Protein AF-A0A958KFV5-F1 (afdb_monomer_lite)

Foldseek 3Di:
DPPVVVVVVVVVVVVVVPPPPPPPPPPPPDPDDDDPPPPPDDDDDPPPVVVVVVVVVVVDCQVVQVPFLLVLLVVVLVVLVVCLVPLCVLLLQLLCLLLVLLVCLLVFFDPPDDPVRNVVLPVLSVLSNCLSVVSNVVSVVVSVVSLSNVLSVVLVVQDDPDPVSVVVSRVSSLVSLVVLLVVQVVVLVVQLVSSLVSLVSNLVGGDPVSVVSSVVSNVSSCSCVVSPGPSNVSNVVSVVSVCVQAPWPFDFDFDQDPVVRDTDTDGDGHHDD

Radius of gyration: 28.85 Å; chains: 1; bounding box: 74×67×75 Å

Secondary structure (DSSP, 8-state):
--HHHHHHHHHHHHHHHS-----------------------------HHHHHHHHHHHT-GGGG-SS-HHHHHHHHHHHHHHHHHHHTHHHHHHHHHHHHHHHHHTTSB-TT--HHHHHHHHHHHHHHHHHHHHHHHHHHHHHHH-HHHHHHHHHHH----SHHHHHHHHHHHHHHHHHHHHHHHHHHHHHHHHHHHHHHHHHTTB-HHHHHHHHHHHHHTTHHHHS--HHHHHHHHHHHHHHHHHS-EEEEEEEEETTTTEEEEEEEEE---

Structure (mmCIF, N/CA/C/O backbone):
data_AF-A0A958KFV5-F1
#
_entry.id   AF-A0A958KFV5-F1
#
loop_
_atom_site.group_PDB
_atom_site.id
_atom_site.type_symbol
_atom_site.label_atom_id
_atom_site.label_alt_id
_atom_site.label_comp_id
_atom_site.label_asym_id
_atom_site.label_entity_id
_atom_site.label_seq_id
_atom_site.pdbx_PDB_ins_code
_atom_site.Cartn_x
_atom_site.Cartn_y
_atom_site.Cartn_z
_atom_site.occupancy
_atom_site.B_iso_or_equiv
_atom_site.auth_seq_id
_atom_site.auth_comp_id
_atom_site.auth_asym_id
_atom_site.auth_atom_id
_atom_site.pdbx_PDB_model_num
ATOM 1 N N . MET A 1 1 ? -5.244 -12.090 36.422 1.00 52.09 1 MET A N 1
ATOM 2 C CA . MET A 1 1 ? -5.119 -11.259 35.199 1.00 52.09 1 MET A CA 1
ATOM 3 C C . MET A 1 1 ? -3.770 -11.397 34.473 1.00 52.09 1 MET A C 1
ATOM 5 O O . MET A 1 1 ? -3.760 -11.316 33.257 1.00 52.09 1 MET A O 1
ATOM 9 N N . PHE A 1 2 ? -2.646 -11.687 35.149 1.00 50.94 2 PHE A N 1
ATOM 10 C CA . PHE A 1 2 ? -1.315 -11.788 34.507 1.00 50.94 2 PHE A CA 1
ATOM 11 C C . PHE A 1 2 ? -0.982 -13.116 33.787 1.00 50.94 2 PHE A C 1
ATOM 13 O O . PHE A 1 2 ? 0.036 -13.192 33.101 1.00 50.94 2 PHE A O 1
ATOM 20 N N . GLN A 1 3 ? -1.804 -14.167 33.902 1.00 52.53 3 GLN A N 1
ATOM 21 C CA . GLN A 1 3 ? -1.501 -15.464 33.271 1.00 52.53 3 GLN A CA 1
ATOM 22 C C . GLN A 1 3 ? -1.801 -15.511 31.763 1.00 52.53 3 GLN A C 1
ATOM 24 O O . GLN A 1 3 ? -1.049 -16.142 31.026 1.00 52.53 3 GLN A O 1
ATOM 29 N N . HIS A 1 4 ? -2.810 -14.785 31.270 1.00 56.41 4 HIS A N 1
ATOM 30 C CA . HIS A 1 4 ? -3.121 -14.776 29.833 1.00 56.41 4 HIS A CA 1
ATOM 31 C C . HIS A 1 4 ? -2.096 -13.988 28.997 1.00 56.41 4 HIS A C 1
ATOM 33 O O . HIS A 1 4 ? -1.839 -14.344 27.850 1.00 56.41 4 HIS A O 1
ATOM 39 N N . LEU A 1 5 ? -1.419 -12.996 29.590 1.00 49.59 5 LEU A N 1
ATOM 40 C CA . LEU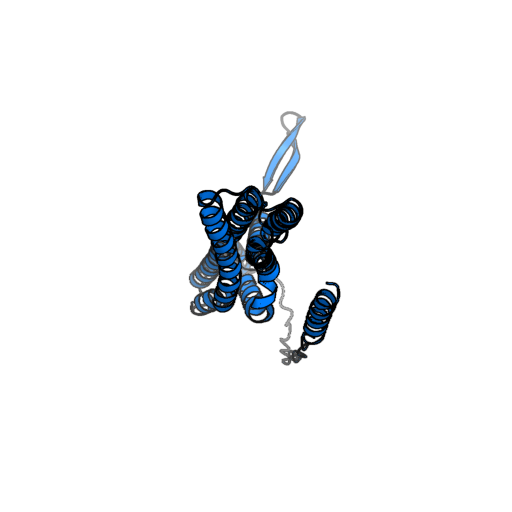 A 1 5 ? -0.400 -12.198 28.898 1.00 49.59 5 LEU A CA 1
ATOM 41 C C . LEU A 1 5 ? 0.895 -12.993 28.617 1.00 49.59 5 LEU A C 1
ATOM 43 O O . LEU A 1 5 ? 1.570 -12.748 27.621 1.00 49.59 5 LEU A O 1
ATOM 47 N N . ARG A 1 6 ? 1.225 -13.993 29.452 1.00 54.31 6 ARG A N 1
ATOM 48 C CA . ARG A 1 6 ? 2.394 -14.874 29.246 1.00 54.31 6 ARG A CA 1
ATOM 49 C C . ARG A 1 6 ? 2.193 -15.893 28.118 1.00 54.31 6 ARG A C 1
ATOM 51 O O . ARG A 1 6 ? 3.164 -16.270 27.463 1.00 54.31 6 ARG A O 1
ATOM 58 N N . ILE A 1 7 ? 0.953 -16.311 27.866 1.00 58.09 7 ILE A N 1
ATOM 59 C CA . ILE A 1 7 ? 0.636 -17.262 26.790 1.00 58.09 7 ILE A CA 1
ATOM 60 C C . ILE A 1 7 ? 0.721 -16.563 25.424 1.00 58.09 7 ILE A C 1
ATOM 62 O O . ILE A 1 7 ? 1.290 -17.109 24.486 1.00 58.09 7 ILE A O 1
ATOM 66 N N . LEU A 1 8 ? 0.276 -15.306 25.326 1.00 50.91 8 LEU A N 1
ATOM 67 C CA . LEU A 1 8 ? 0.404 -14.525 24.090 1.00 50.91 8 LEU A CA 1
ATOM 68 C C . LEU A 1 8 ? 1.869 -14.244 23.712 1.00 50.91 8 LEU A C 1
ATOM 70 O O . LEU A 1 8 ? 2.230 -14.361 22.543 1.00 50.91 8 LEU A O 1
ATOM 74 N N . PHE A 1 9 ? 2.738 -13.960 24.690 1.00 51.56 9 PHE A N 1
ATOM 75 C CA . PHE A 1 9 ? 4.165 -13.725 24.426 1.00 51.56 9 PHE A CA 1
ATOM 76 C C . PHE A 1 9 ? 4.927 -14.989 23.999 1.00 51.56 9 PHE A C 1
ATOM 78 O O . PHE A 1 9 ? 5.838 -14.912 23.177 1.00 51.56 9 PHE A O 1
ATOM 85 N N . THR A 1 10 ? 4.551 -16.160 24.521 1.00 54.62 10 THR A N 1
ATOM 86 C CA . THR A 1 10 ? 5.205 -17.432 24.164 1.00 54.62 10 THR A CA 1
ATOM 87 C C . THR A 1 10 ? 4.775 -17.941 22.790 1.00 54.62 10 THR A C 1
ATOM 89 O O . THR A 1 10 ? 5.617 -18.448 22.053 1.00 54.62 10 THR A O 1
ATOM 92 N N . VAL A 1 11 ? 3.520 -17.721 22.382 1.00 53.66 11 VAL A N 1
ATOM 93 C CA . VAL A 1 11 ? 3.064 -18.034 21.014 1.00 53.66 11 VAL A CA 1
ATOM 94 C C . VAL A 1 11 ? 3.725 -17.109 19.984 1.00 53.66 11 VAL A C 1
ATOM 96 O O . VAL A 1 11 ? 4.152 -17.576 18.927 1.00 53.66 11 VAL A O 1
ATOM 99 N N . PHE A 1 12 ? 3.905 -15.822 20.304 1.00 49.03 12 PHE A N 1
ATOM 100 C CA . PHE A 1 12 ? 4.584 -14.888 19.400 1.00 49.03 12 PHE A CA 1
ATOM 101 C C . PHE A 1 12 ? 6.078 -15.223 19.237 1.00 49.03 12 PHE A C 1
ATOM 103 O O . PHE A 1 12 ? 6.580 -15.236 18.112 1.00 49.03 12 PHE A O 1
ATOM 110 N N . ALA A 1 13 ? 6.761 -15.592 20.329 1.00 51.84 13 ALA A N 1
ATOM 111 C CA . ALA A 1 13 ? 8.162 -16.020 20.303 1.00 51.84 13 ALA A CA 1
ATOM 112 C C . ALA A 1 13 ? 8.381 -17.366 19.582 1.00 51.84 13 ALA A C 1
ATOM 114 O O . ALA A 1 13 ? 9.402 -17.544 18.921 1.00 51.84 13 ALA A O 1
ATOM 115 N N . LEU A 1 14 ? 7.425 -18.306 19.643 1.00 43.34 14 LEU A N 1
ATOM 116 C CA . LEU A 1 14 ? 7.528 -19.559 18.882 1.00 43.34 14 LEU A CA 1
ATOM 117 C C . LEU A 1 14 ? 7.301 -19.355 17.376 1.00 43.34 14 LEU A C 1
ATOM 119 O O . LEU A 1 14 ? 7.942 -20.026 16.569 1.00 43.34 14 LEU A O 1
ATOM 123 N N . SER A 1 15 ? 6.438 -18.411 16.982 1.00 46.28 15 SER A N 1
ATOM 124 C CA . SER A 1 15 ? 6.189 -18.120 15.561 1.00 46.28 15 SER A CA 1
ATOM 125 C C . SER A 1 15 ? 7.392 -17.486 14.850 1.00 46.28 15 SER A C 1
ATOM 127 O O . SER A 1 15 ? 7.568 -17.675 13.649 1.00 46.28 15 SER A O 1
ATOM 129 N N . THR A 1 16 ? 8.269 -16.794 15.587 1.00 47.38 16 THR A N 1
ATOM 130 C CA . THR A 1 16 ? 9.475 -16.163 15.025 1.00 47.38 16 THR A CA 1
ATOM 131 C C . THR A 1 16 ? 10.640 -17.137 14.856 1.00 47.38 16 THR A C 1
ATOM 133 O O . THR A 1 16 ? 11.515 -16.895 14.031 1.00 47.38 16 THR A O 1
ATOM 136 N N . ILE A 1 17 ? 10.649 -18.263 15.577 1.00 50.06 17 ILE A N 1
ATOM 137 C CA . ILE A 1 17 ? 11.724 -19.268 15.491 1.00 50.06 17 ILE A CA 1
ATOM 138 C C . ILE A 1 17 ? 11.495 -20.253 14.328 1.00 50.06 17 ILE A C 1
ATOM 140 O O . ILE A 1 17 ? 12.448 -20.846 13.830 1.00 50.06 17 ILE A O 1
ATOM 144 N N . LEU A 1 18 ? 10.261 -20.384 13.827 1.00 44.12 18 LEU A N 1
ATOM 145 C CA . LEU A 1 18 ? 9.917 -21.310 12.736 1.00 44.12 18 LEU A CA 1
ATOM 146 C C . LEU A 1 18 ? 9.974 -20.702 11.326 1.00 44.12 18 LEU A C 1
ATOM 148 O O . LEU A 1 18 ? 9.760 -21.413 10.348 1.00 44.12 18 LEU A O 1
ATOM 152 N N . ILE A 1 19 ? 10.327 -19.421 11.207 1.00 47.66 19 ILE A N 1
ATOM 153 C CA . ILE A 1 19 ? 10.610 -18.760 9.926 1.00 47.66 19 ILE A CA 1
ATOM 154 C C . ILE A 1 19 ? 12.110 -18.455 9.874 1.00 47.66 19 ILE A C 1
ATOM 156 O O . ILE A 1 19 ? 12.541 -17.310 9.767 1.00 47.66 19 ILE A O 1
ATOM 160 N N . GLN A 1 20 ? 12.942 -19.494 9.965 1.00 43.88 20 GLN A N 1
ATOM 161 C CA . GLN A 1 20 ? 14.234 -19.401 9.297 1.00 43.88 20 GLN A CA 1
ATOM 162 C C . GLN A 1 20 ? 13.927 -19.435 7.798 1.00 43.88 20 GLN A C 1
ATOM 164 O O . GLN A 1 20 ? 13.350 -20.426 7.340 1.00 43.88 20 GLN A O 1
ATOM 169 N N . PRO A 1 21 ? 14.260 -18.394 7.012 1.00 45.41 21 PRO A N 1
ATOM 170 C CA . PRO A 1 21 ? 14.260 -18.558 5.574 1.00 45.41 21 PRO A CA 1
ATOM 171 C C . PRO A 1 21 ? 15.231 -19.701 5.304 1.00 45.41 21 PRO A C 1
ATOM 173 O O . PRO A 1 21 ? 16.421 -19.599 5.608 1.00 45.41 21 PRO A O 1
ATOM 176 N N . ALA A 1 22 ? 14.710 -20.814 4.790 1.00 47.03 22 ALA A N 1
ATOM 177 C CA . ALA A 1 22 ? 15.522 -21.791 4.103 1.00 47.03 22 ALA A CA 1
ATOM 178 C C . ALA A 1 22 ? 16.202 -21.007 2.983 1.00 47.03 22 ALA A C 1
ATOM 180 O O . ALA A 1 22 ? 15.608 -20.738 1.940 1.00 47.03 22 ALA A O 1
ATOM 181 N N . PHE A 1 23 ? 17.413 -20.533 3.273 1.00 45.78 23 PHE A N 1
ATOM 182 C CA . PHE A 1 23 ? 18.323 -19.943 2.320 1.00 45.78 23 PHE A CA 1
ATOM 183 C C . PHE A 1 23 ? 18.623 -21.086 1.362 1.00 45.78 23 PHE A C 1
ATOM 185 O O . PHE A 1 23 ? 19.500 -21.920 1.596 1.00 45.78 23 PHE A O 1
ATOM 192 N N . SER A 1 24 ? 17.763 -21.203 0.352 1.00 45.66 24 SER A N 1
ATOM 193 C CA . SER A 1 24 ? 17.957 -22.083 -0.774 1.00 45.66 24 SER A CA 1
ATOM 194 C C . SER A 1 24 ? 19.337 -21.727 -1.293 1.00 45.66 24 SER A C 1
ATOM 196 O O . SER A 1 24 ? 19.570 -20.595 -1.720 1.00 45.66 24 SER A O 1
ATOM 198 N N . LYS A 1 25 ? 20.281 -22.661 -1.141 1.00 45.22 25 LYS A N 1
ATOM 199 C CA . LYS A 1 25 ? 21.539 -22.655 -1.877 1.00 45.22 25 LYS A CA 1
ATOM 200 C C . LYS A 1 25 ? 21.136 -22.673 -3.343 1.00 45.22 25 LYS A C 1
ATOM 202 O O . LYS A 1 25 ? 20.932 -23.735 -3.924 1.00 45.22 25 LYS A O 1
ATOM 207 N N . GLU A 1 26 ? 20.936 -21.486 -3.897 1.00 43.19 26 GLU A N 1
ATOM 208 C CA . GLU A 1 26 ? 20.793 -21.286 -5.319 1.00 43.19 26 GLU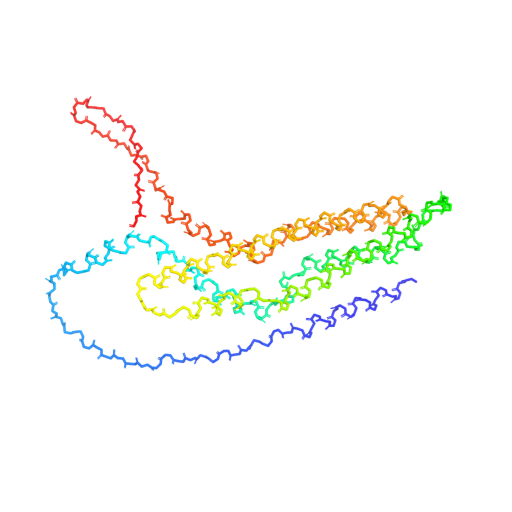 A CA 1
ATOM 209 C C . GLU A 1 26 ? 22.085 -21.827 -5.916 1.00 43.19 26 GLU A C 1
ATOM 211 O O . GLU A 1 26 ? 23.190 -21.365 -5.612 1.00 43.19 26 GLU A O 1
ATOM 216 N N . ASN A 1 27 ? 21.930 -22.932 -6.642 1.00 44.22 27 ASN A N 1
ATOM 217 C CA . ASN A 1 27 ? 22.987 -23.529 -7.420 1.00 44.22 27 ASN A CA 1
ATOM 218 C C . ASN A 1 27 ? 23.617 -22.415 -8.245 1.00 44.22 27 ASN A C 1
ATOM 220 O O . ASN A 1 27 ? 22.993 -21.858 -9.142 1.00 44.22 27 ASN A O 1
ATOM 224 N N . SER A 1 28 ? 24.863 -22.113 -7.900 1.00 44.53 28 SER A N 1
ATOM 225 C CA . SER A 1 28 ? 25.839 -21.476 -8.763 1.00 44.53 28 SER A CA 1
ATOM 226 C C . SER A 1 28 ? 25.872 -22.258 -10.077 1.00 44.53 28 SER A C 1
ATOM 228 O O . SER A 1 28 ? 26.607 -23.233 -10.238 1.00 44.53 28 SER A O 1
ATOM 230 N N . GLU A 1 29 ? 25.017 -21.851 -11.009 1.00 47.72 29 GLU A N 1
ATOM 231 C CA . GLU A 1 29 ? 25.148 -22.163 -12.418 1.00 47.72 29 GLU A CA 1
ATOM 232 C C . GLU A 1 29 ? 26.466 -21.521 -12.852 1.00 47.72 29 GLU A C 1
ATOM 234 O O . GLU A 1 29 ? 26.582 -20.310 -13.043 1.00 47.72 29 GLU A O 1
ATOM 239 N N . LYS A 1 30 ? 27.518 -22.343 -12.881 1.00 44.38 30 LYS A N 1
ATOM 240 C CA . LYS A 1 30 ? 28.796 -21.988 -13.488 1.00 44.38 30 LYS A CA 1
ATOM 241 C C . LYS A 1 30 ? 28.514 -21.542 -14.927 1.00 44.38 30 LYS A C 1
ATOM 243 O O . LYS A 1 30 ? 27.967 -22.348 -15.682 1.00 44.38 30 LYS A O 1
ATOM 248 N N . PRO A 1 31 ? 28.915 -20.331 -15.349 1.00 42.56 31 PRO A N 1
ATOM 249 C CA . PRO A 1 31 ? 28.934 -19.999 -16.762 1.00 42.56 31 PRO A CA 1
ATOM 250 C C . PRO A 1 31 ? 30.037 -20.840 -17.413 1.00 42.56 31 PRO A C 1
ATOM 252 O O . PRO A 1 31 ? 31.222 -20.536 -17.311 1.00 42.56 31 PRO A O 1
ATOM 255 N N . ASN A 1 32 ? 29.636 -21.952 -18.022 1.00 48.50 32 ASN A N 1
ATOM 256 C CA . ASN A 1 32 ? 30.488 -22.775 -18.860 1.00 48.50 32 ASN A CA 1
ATOM 257 C C . ASN A 1 32 ? 30.138 -22.490 -20.319 1.00 48.50 32 ASN A C 1
ATOM 259 O O . ASN A 1 32 ? 29.174 -23.047 -20.831 1.00 48.50 32 ASN A O 1
ATOM 263 N N . SER A 1 33 ? 30.915 -21.623 -20.962 1.00 41.06 33 SER A N 1
ATOM 264 C CA . SER A 1 33 ? 31.354 -21.831 -22.344 1.00 41.06 33 SER A CA 1
ATOM 265 C C . SER A 1 33 ? 32.336 -20.732 -22.727 1.00 41.06 33 SER A C 1
ATOM 267 O O . SER A 1 33 ? 31.962 -19.619 -23.099 1.00 41.06 33 SER A O 1
ATOM 269 N N . THR A 1 34 ? 33.607 -21.089 -22.609 1.00 50.00 34 THR A N 1
ATOM 270 C CA . THR A 1 34 ? 34.678 -20.750 -23.538 1.00 50.00 34 THR A CA 1
ATOM 271 C C . THR A 1 34 ? 34.135 -20.492 -24.947 1.00 50.00 34 THR A C 1
ATOM 273 O O . THR A 1 34 ? 33.690 -21.420 -25.612 1.00 50.00 34 THR A O 1
ATOM 276 N N . ASN A 1 35 ? 34.193 -19.241 -25.392 1.00 43.12 35 ASN A N 1
ATOM 277 C CA . ASN A 1 35 ? 34.365 -18.912 -26.799 1.00 43.12 35 ASN A CA 1
ATOM 278 C C . ASN A 1 35 ? 35.638 -18.075 -26.872 1.00 43.12 35 ASN A C 1
ATOM 280 O O . ASN A 1 35 ? 35.641 -16.878 -26.592 1.00 43.12 35 ASN A O 1
ATOM 284 N N . GLU A 1 36 ? 36.734 -18.762 -27.179 1.00 48.81 36 GLU A N 1
ATOM 285 C CA . GLU A 1 36 ? 37.935 -18.162 -27.741 1.00 48.81 36 GLU A CA 1
ATOM 286 C C . GLU A 1 36 ? 37.571 -17.616 -29.127 1.00 48.81 36 GLU A C 1
ATOM 288 O O . GLU A 1 36 ? 37.727 -18.290 -30.142 1.00 48.81 36 GLU A O 1
ATOM 293 N N . GLU A 1 37 ? 37.054 -16.392 -29.185 1.00 45.38 37 GLU A N 1
ATOM 294 C CA . GLU A 1 37 ? 37.155 -15.595 -30.403 1.00 45.38 37 GLU A CA 1
ATOM 295 C C . GLU A 1 37 ? 38.519 -14.912 -30.391 1.00 45.38 37 GLU A C 1
ATOM 297 O O . GLU A 1 37 ? 38.742 -13.881 -29.761 1.00 45.38 37 GLU A O 1
ATOM 302 N N . SER A 1 38 ? 39.446 -15.586 -31.070 1.00 46.84 38 SER A N 1
ATOM 303 C CA . SER A 1 38 ? 40.603 -15.030 -31.763 1.00 46.84 38 SER A CA 1
ATOM 304 C C . SER A 1 38 ? 40.394 -13.552 -32.123 1.00 46.84 38 SER A C 1
ATOM 306 O O . SER A 1 38 ? 39.783 -13.223 -33.143 1.00 46.84 38 SER A O 1
ATOM 308 N N . SER A 1 39 ? 40.950 -12.657 -31.309 1.00 44.31 39 SER A N 1
ATOM 309 C CA . SER A 1 39 ? 41.146 -11.257 -31.658 1.00 44.31 39 SER A CA 1
ATOM 310 C C . SER A 1 39 ? 42.284 -11.174 -32.674 1.00 44.31 39 SER A C 1
ATOM 312 O O . SER A 1 39 ? 43.451 -11.004 -32.316 1.00 44.31 39 SER A O 1
ATOM 314 N N . SER A 1 40 ? 41.939 -11.343 -33.949 1.00 43.94 40 SER A N 1
ATOM 315 C CA . SER A 1 40 ? 42.756 -10.843 -35.044 1.00 43.94 40 SER A CA 1
ATOM 316 C C . SER A 1 40 ? 42.736 -9.320 -34.972 1.00 43.94 40 SER A C 1
ATOM 318 O O . SER A 1 40 ? 41.707 -8.683 -35.194 1.00 43.94 40 SER A O 1
ATOM 320 N N . ASP A 1 41 ? 43.888 -8.784 -34.602 1.00 52.78 41 ASP A N 1
ATOM 321 C CA . ASP A 1 41 ? 44.267 -7.383 -34.631 1.00 52.78 41 ASP A CA 1
ATOM 322 C C . ASP A 1 41 ? 44.105 -6.845 -36.065 1.00 52.78 41 ASP A C 1
ATOM 324 O O . ASP A 1 41 ? 44.919 -7.117 -36.949 1.00 52.78 41 ASP A O 1
ATOM 328 N N . SER A 1 42 ? 42.989 -6.162 -36.330 1.00 49.03 42 SER A N 1
ATOM 329 C CA . SER A 1 42 ? 42.767 -5.409 -37.564 1.00 49.03 42 SER A CA 1
ATOM 330 C C . SER A 1 42 ? 42.406 -3.974 -37.200 1.00 49.03 42 SER A C 1
ATOM 332 O O . SER A 1 42 ? 41.279 -3.672 -36.807 1.00 49.03 42 SER A O 1
ATOM 334 N N . SER A 1 43 ? 43.419 -3.126 -37.322 1.00 52.09 43 SER A N 1
ATOM 335 C CA . SER A 1 43 ? 43.411 -1.667 -37.388 1.00 52.09 43 SER A CA 1
ATOM 336 C C . SER A 1 43 ? 42.089 -1.024 -37.840 1.00 52.09 43 SER A C 1
ATOM 338 O O . SER A 1 43 ? 41.702 -1.121 -39.003 1.00 52.09 43 SER A O 1
ATOM 340 N N . ASP A 1 44 ? 41.447 -0.346 -36.888 1.00 59.97 44 ASP A N 1
ATOM 341 C CA . ASP A 1 44 ? 40.978 1.045 -36.930 1.00 59.97 44 ASP A CA 1
ATOM 342 C C . ASP A 1 44 ? 40.534 1.648 -38.279 1.00 59.97 44 ASP A C 1
ATOM 344 O O . ASP A 1 44 ? 41.252 2.421 -38.909 1.00 59.97 44 ASP A O 1
ATOM 348 N N . GLU A 1 45 ? 39.252 1.463 -38.599 1.00 59.09 45 GLU A N 1
ATOM 349 C CA . GLU A 1 45 ? 38.403 2.576 -39.038 1.00 59.09 45 GLU A CA 1
ATOM 350 C C . GLU A 1 45 ? 37.143 2.621 -38.151 1.00 59.09 45 GLU A C 1
ATOM 352 O O . GLU A 1 45 ? 36.482 1.592 -37.956 1.00 59.09 45 GLU A O 1
ATOM 357 N N . PRO A 1 46 ? 36.761 3.784 -37.583 1.00 56.22 46 PRO A N 1
ATOM 358 C CA . PRO A 1 46 ? 35.502 3.925 -36.866 1.00 56.22 46 PRO A CA 1
ATOM 359 C C . PRO A 1 46 ? 34.346 3.819 -37.868 1.00 56.22 46 PRO A C 1
ATOM 361 O O . PRO A 1 46 ? 33.901 4.812 -38.436 1.00 56.22 46 PRO A O 1
ATOM 364 N N . SER A 1 47 ? 33.873 2.591 -38.097 1.00 62.72 47 SER A N 1
ATOM 365 C CA . SER A 1 47 ? 32.705 2.306 -38.938 1.00 62.72 47 SER A CA 1
ATOM 366 C C . SER A 1 47 ? 31.546 3.255 -38.604 1.00 62.72 47 SER A C 1
ATOM 368 O O . SER A 1 47 ? 31.057 3.303 -37.471 1.00 62.72 47 SER A O 1
ATOM 370 N N . ILE A 1 48 ? 31.111 4.010 -39.616 1.00 67.06 48 ILE A N 1
ATOM 371 C CA . ILE A 1 48 ? 29.976 4.949 -39.591 1.00 67.06 48 ILE A CA 1
ATOM 372 C C . ILE A 1 48 ? 28.704 4.284 -39.024 1.00 67.06 48 ILE A C 1
ATOM 374 O O . ILE A 1 48 ? 27.854 4.947 -38.435 1.00 67.06 48 ILE A O 1
ATOM 378 N N . ASP A 1 49 ? 28.597 2.959 -39.104 1.00 69.56 49 ASP A N 1
ATOM 379 C CA . ASP A 1 49 ? 27.479 2.197 -38.553 1.00 69.56 49 ASP A CA 1
ATOM 380 C C . ASP A 1 49 ? 27.367 2.280 -37.021 1.00 69.56 49 ASP A C 1
ATOM 382 O O . ASP A 1 49 ? 26.255 2.370 -36.498 1.00 69.56 49 ASP A O 1
ATOM 386 N N . LYS A 1 50 ? 28.484 2.347 -36.277 1.00 71.38 50 LYS A N 1
ATOM 387 C CA . LYS A 1 50 ? 28.443 2.474 -34.806 1.00 71.38 50 LYS A CA 1
ATOM 388 C C . LYS A 1 50 ? 27.962 3.851 -34.352 1.00 71.38 50 LYS A C 1
ATOM 390 O O . LYS A 1 50 ? 27.248 3.948 -33.354 1.00 71.38 50 LYS A O 1
ATOM 395 N N . SER A 1 51 ? 28.334 4.916 -35.065 1.00 68.81 51 SER A N 1
ATOM 396 C CA . SER A 1 51 ? 27.856 6.270 -34.758 1.00 68.81 51 SER A CA 1
ATOM 397 C C . SER A 1 51 ? 26.381 6.438 -35.125 1.00 68.81 51 SER A C 1
ATOM 399 O O . SER A 1 51 ? 25.643 7.110 -34.407 1.00 68.81 51 SER A O 1
ATOM 401 N N . LEU A 1 52 ? 25.917 5.760 -36.177 1.00 70.62 52 LEU A N 1
ATOM 402 C CA . LEU A 1 52 ? 24.517 5.758 -36.592 1.00 70.62 52 LEU A CA 1
ATOM 403 C C . LEU A 1 52 ? 23.631 4.940 -35.635 1.00 70.62 52 LEU A C 1
ATOM 405 O O . LEU A 1 52 ? 22.506 5.346 -35.343 1.00 70.62 52 LEU A O 1
ATOM 409 N N . ASP A 1 53 ? 24.140 3.840 -35.076 1.00 66.94 53 ASP A N 1
ATOM 410 C CA . ASP A 1 53 ? 23.463 3.108 -33.999 1.00 66.94 53 ASP A CA 1
ATOM 411 C C . ASP A 1 53 ? 23.442 3.878 -32.674 1.00 66.94 53 ASP A C 1
ATOM 413 O O . ASP A 1 53 ? 22.424 3.837 -31.981 1.00 66.94 53 ASP A O 1
ATOM 417 N N . LEU A 1 54 ? 24.496 4.642 -32.358 1.00 66.38 54 LEU A N 1
ATOM 418 C CA . LEU A 1 54 ? 24.498 5.598 -31.245 1.00 66.38 54 LEU A CA 1
ATOM 419 C C . LEU A 1 54 ? 23.425 6.674 -31.441 1.00 66.38 54 LEU A C 1
ATOM 421 O O . LEU A 1 54 ? 22.584 6.849 -30.567 1.00 66.38 54 LEU A O 1
ATOM 425 N N . LEU A 1 55 ? 23.370 7.323 -32.607 1.00 65.81 55 LEU A N 1
ATOM 426 C CA . LEU A 1 55 ? 22.339 8.321 -32.930 1.00 65.81 55 LEU A CA 1
ATOM 427 C C . LEU A 1 55 ? 20.920 7.741 -32.855 1.00 65.81 55 LEU A C 1
ATOM 429 O O . LEU A 1 55 ? 20.026 8.365 -32.299 1.00 65.81 55 LEU A O 1
ATOM 433 N N . LYS A 1 56 ? 20.710 6.505 -33.313 1.00 65.06 56 LYS A N 1
ATOM 434 C CA . LYS A 1 56 ? 19.410 5.828 -33.182 1.00 65.06 56 LYS A CA 1
ATOM 435 C C . LYS A 1 56 ? 19.123 5.287 -31.773 1.00 65.06 56 LYS A C 1
ATOM 437 O O . LYS A 1 56 ? 18.006 4.826 -31.525 1.00 65.06 56 LYS A O 1
ATOM 442 N N . ALA A 1 57 ? 20.116 5.218 -30.887 1.00 61.31 57 ALA A N 1
ATOM 443 C CA . ALA A 1 57 ? 19.941 4.904 -29.467 1.00 61.31 57 ALA A CA 1
ATOM 444 C C . ALA A 1 57 ? 19.620 6.166 -28.646 1.00 61.31 57 ALA A C 1
ATOM 446 O O . ALA A 1 57 ? 19.012 6.054 -27.581 1.00 61.31 57 ALA A O 1
ATOM 447 N N . LEU A 1 58 ? 19.964 7.348 -29.170 1.00 64.31 58 LEU A N 1
ATOM 448 C CA . LEU A 1 58 ? 19.548 8.652 -28.645 1.00 64.31 58 LEU A CA 1
ATOM 449 C C . LEU A 1 58 ? 18.053 8.928 -28.882 1.00 64.31 58 LEU A C 1
ATOM 451 O O . LEU A 1 58 ? 17.439 9.647 -28.101 1.00 64.31 58 LEU A O 1
ATOM 455 N N . ASP A 1 59 ? 17.440 8.306 -29.897 1.00 71.75 59 ASP A N 1
ATOM 456 C CA . ASP A 1 59 ? 16.015 8.501 -30.219 1.00 71.75 59 ASP A CA 1
ATOM 457 C C . ASP A 1 59 ? 15.049 8.042 -29.106 1.00 71.75 59 ASP A C 1
ATOM 459 O O . ASP A 1 59 ? 13.906 8.498 -29.060 1.00 71.75 59 ASP A O 1
ATOM 463 N N . TYR A 1 60 ? 15.475 7.139 -28.209 1.00 77.12 60 TYR A N 1
ATOM 464 C CA . TYR A 1 60 ? 14.618 6.579 -27.154 1.00 77.12 60 TYR A CA 1
ATOM 465 C C . TYR A 1 60 ? 15.324 6.513 -25.790 1.00 77.12 60 TYR A C 1
ATOM 467 O O . TYR A 1 60 ? 15.784 5.440 -25.379 1.00 77.12 60 TYR A O 1
ATOM 475 N N . PRO A 1 61 ? 15.355 7.628 -25.037 1.00 77.94 61 PRO A N 1
ATOM 476 C CA . PRO A 1 61 ? 15.998 7.699 -23.720 1.00 77.94 61 PRO A CA 1
ATOM 477 C C . PRO A 1 61 ? 15.424 6.709 -22.689 1.00 77.94 61 PRO A C 1
ATOM 479 O O . PRO A 1 61 ? 16.121 6.293 -21.766 1.00 77.94 61 PRO A O 1
ATOM 482 N N . GLU A 1 62 ? 14.182 6.240 -22.861 1.00 77.38 62 GLU A N 1
ATOM 483 C CA . GLU A 1 62 ? 13.590 5.164 -22.048 1.00 77.38 62 GLU A CA 1
ATOM 484 C C . GLU A 1 62 ? 14.387 3.846 -22.076 1.00 77.38 62 GLU A C 1
ATOM 486 O O . GLU A 1 62 ? 14.429 3.132 -21.075 1.00 77.38 62 GLU A O 1
ATOM 491 N N . LEU A 1 63 ? 15.091 3.542 -23.172 1.00 85.56 63 LEU A N 1
ATOM 492 C CA . LEU A 1 63 ? 15.915 2.330 -23.284 1.00 85.56 63 LEU A CA 1
ATOM 493 C C . LEU A 1 63 ? 17.266 2.437 -22.565 1.00 85.56 63 LEU A C 1
ATOM 495 O O . LEU A 1 63 ? 17.921 1.408 -22.343 1.00 85.56 63 LEU A O 1
ATOM 499 N N . GLN A 1 64 ? 17.668 3.658 -22.210 1.00 86.12 64 GLN A N 1
ATOM 500 C CA . GLN A 1 64 ? 18.916 3.960 -21.517 1.00 86.12 64 GLN A CA 1
ATOM 501 C C . GLN A 1 64 ? 18.763 3.955 -19.986 1.00 86.12 64 GLN A C 1
ATOM 503 O O . GLN A 1 64 ? 19.759 4.019 -19.268 1.00 86.12 64 GLN A O 1
ATOM 508 N N . VAL A 1 65 ? 17.535 3.849 -19.460 1.00 87.69 65 VAL A N 1
ATOM 509 C CA . VAL A 1 65 ? 17.300 3.772 -18.012 1.00 87.69 65 VAL A CA 1
ATOM 510 C C . VAL A 1 65 ? 17.855 2.459 -17.465 1.00 87.69 65 VAL A C 1
ATOM 512 O O . VAL A 1 65 ? 17.430 1.375 -17.867 1.00 87.69 65 VAL A O 1
ATOM 515 N N . VAL A 1 66 ? 18.802 2.555 -16.526 1.00 90.06 66 VAL A N 1
ATOM 516 C CA . VAL A 1 66 ? 19.389 1.404 -15.829 1.00 90.06 66 VAL A CA 1
ATOM 517 C C . VAL A 1 66 ? 19.012 1.457 -14.340 1.00 90.06 66 VAL A C 1
ATOM 519 O O . VAL A 1 66 ? 19.371 2.422 -13.662 1.00 90.06 66 VAL A O 1
ATOM 522 N N . PRO A 1 67 ? 18.325 0.433 -13.794 1.00 93.62 67 PRO A N 1
ATOM 523 C CA . PRO A 1 67 ? 17.761 -0.721 -14.498 1.00 93.62 67 PRO A CA 1
ATOM 524 C C . PRO A 1 67 ? 16.536 -0.342 -15.344 1.00 93.62 67 PRO A C 1
ATOM 526 O O . PRO A 1 67 ? 15.777 0.562 -14.984 1.00 93.62 67 PRO A O 1
ATOM 529 N N . ARG A 1 68 ? 16.308 -1.097 -16.424 1.00 95.31 68 ARG A N 1
ATOM 530 C CA . ARG A 1 68 ? 15.117 -0.944 -17.274 1.00 95.31 68 ARG A CA 1
ATOM 531 C C . ARG A 1 68 ? 13.840 -1.257 -16.496 1.00 95.31 68 ARG A C 1
ATOM 533 O O . ARG A 1 68 ? 13.882 -2.024 -15.528 1.00 95.31 68 ARG A O 1
ATOM 540 N N . ALA A 1 69 ? 12.698 -0.728 -16.933 1.00 96.81 69 ALA A N 1
ATOM 541 C CA . ALA A 1 69 ? 11.416 -0.994 -16.282 1.00 96.81 69 ALA A CA 1
ATOM 542 C C . ALA A 1 69 ? 11.084 -2.493 -16.312 1.00 96.81 69 ALA A C 1
ATOM 544 O O . ALA A 1 69 ? 10.745 -3.074 -15.282 1.00 96.81 69 ALA A O 1
ATOM 545 N N . SER A 1 70 ? 11.295 -3.152 -17.455 1.00 97.12 70 SER A N 1
ATOM 546 C CA . SER A 1 70 ? 11.087 -4.598 -17.614 1.00 97.12 70 SER A CA 1
ATOM 547 C C . SER A 1 70 ? 11.980 -5.444 -16.694 1.00 97.12 70 SER A C 1
ATOM 549 O O . SER A 1 70 ? 11.538 -6.441 -16.116 1.00 97.12 70 SER A O 1
ATOM 551 N N . GLN A 1 71 ? 13.237 -5.031 -16.508 1.00 97.06 71 GLN A N 1
ATOM 552 C CA . GLN A 1 71 ? 14.179 -5.681 -15.594 1.00 97.06 71 GLN A CA 1
ATOM 553 C C . GLN A 1 71 ? 13.777 -5.470 -14.136 1.00 97.06 71 GLN A C 1
ATOM 555 O O . GLN A 1 71 ? 13.820 -6.410 -13.343 1.00 97.06 71 GLN A O 1
ATOM 560 N N . ARG A 1 72 ? 13.361 -4.251 -13.778 1.00 96.88 72 ARG A N 1
ATOM 561 C CA . ARG A 1 72 ? 12.880 -3.942 -12.433 1.00 96.88 72 ARG A CA 1
ATOM 562 C C . ARG A 1 72 ? 11.643 -4.765 -12.102 1.00 96.88 72 ARG A C 1
ATOM 564 O O . ARG A 1 72 ? 11.618 -5.401 -11.055 1.00 96.88 72 ARG A O 1
ATOM 571 N N . LEU A 1 73 ? 10.676 -4.808 -13.014 1.00 97.81 73 LEU A N 1
ATOM 572 C CA . LEU A 1 73 ? 9.460 -5.596 -12.864 1.00 97.81 73 LEU A CA 1
ATOM 573 C C . LEU A 1 73 ? 9.774 -7.083 -12.662 1.00 97.81 73 LEU A C 1
ATOM 575 O O . LEU A 1 73 ? 9.194 -7.702 -11.781 1.00 97.81 73 LEU A O 1
ATOM 579 N N . LYS A 1 74 ? 10.750 -7.644 -13.393 1.00 97.88 74 LYS A N 1
ATOM 580 C CA . LYS A 1 74 ? 11.218 -9.026 -13.180 1.00 97.88 74 LYS A CA 1
ATOM 581 C C . LYS A 1 74 ? 11.710 -9.258 -11.746 1.00 97.88 74 LYS A C 1
ATOM 583 O O . LYS A 1 74 ? 11.366 -10.269 -11.139 1.00 97.88 74 LYS A O 1
ATOM 588 N N . VAL A 1 75 ? 12.537 -8.350 -11.223 1.00 97.25 75 VAL A N 1
ATOM 589 C CA . VAL A 1 75 ? 13.090 -8.462 -9.862 1.00 97.25 75 VAL A CA 1
ATOM 590 C C . VAL A 1 75 ? 11.986 -8.329 -8.813 1.00 97.25 75 VAL A C 1
ATOM 592 O O . VAL A 1 75 ? 11.941 -9.122 -7.875 1.00 97.25 75 VAL A O 1
ATOM 595 N N . GLU A 1 76 ? 11.077 -7.366 -8.973 1.00 97.31 76 GLU A N 1
ATOM 596 C CA . GLU A 1 76 ? 9.974 -7.174 -8.026 1.00 97.31 76 GLU A CA 1
ATOM 597 C C . GLU A 1 76 ? 8.952 -8.327 -8.097 1.00 97.31 76 GLU A C 1
ATOM 599 O O . GLU A 1 76 ? 8.477 -8.759 -7.056 1.00 97.31 76 GLU A O 1
ATOM 604 N N . ALA A 1 77 ? 8.688 -8.909 -9.273 1.00 97.25 77 ALA A N 1
ATOM 605 C CA . ALA A 1 77 ? 7.838 -10.098 -9.427 1.00 97.25 77 ALA A CA 1
ATOM 606 C C . ALA A 1 77 ? 8.425 -11.343 -8.733 1.00 97.25 77 ALA A C 1
ATOM 608 O O . ALA A 1 77 ? 7.713 -12.109 -8.077 1.00 97.25 77 ALA A O 1
ATOM 609 N N . ALA A 1 78 ? 9.743 -11.544 -8.843 1.00 96.50 78 ALA A N 1
ATOM 610 C CA . ALA A 1 78 ? 10.430 -12.615 -8.122 1.00 96.50 78 ALA A CA 1
ATOM 611 C C . ALA A 1 78 ? 10.346 -12.401 -6.601 1.00 96.50 78 ALA A C 1
ATOM 613 O O . ALA A 1 78 ? 10.052 -13.335 -5.853 1.00 96.50 78 ALA A O 1
ATOM 614 N N . ARG A 1 79 ? 10.537 -11.156 -6.146 1.00 95.62 79 ARG A N 1
ATOM 615 C CA . ARG A 1 79 ? 10.424 -10.792 -4.731 1.00 95.62 79 ARG A CA 1
ATOM 616 C C . ARG A 1 79 ? 9.009 -11.004 -4.192 1.00 95.62 79 ARG A C 1
ATOM 618 O O . ARG A 1 79 ? 8.868 -11.629 -3.142 1.00 95.62 79 ARG A O 1
ATOM 625 N N . GLU A 1 80 ? 7.991 -10.551 -4.920 1.00 95.12 80 GLU A N 1
ATOM 626 C CA . GLU A 1 80 ? 6.569 -10.690 -4.572 1.00 95.12 80 GLU A CA 1
ATOM 627 C C . GLU A 1 80 ? 6.195 -12.157 -4.313 1.00 95.12 80 GLU A C 1
ATOM 629 O O . GLU A 1 80 ? 5.502 -12.472 -3.350 1.00 95.12 80 GLU A O 1
ATOM 634 N N . THR A 1 81 ? 6.749 -13.084 -5.101 1.00 93.06 81 THR A N 1
ATOM 635 C CA . THR A 1 81 ? 6.526 -14.526 -4.913 1.00 93.06 81 THR A CA 1
ATOM 636 C C . THR A 1 81 ? 7.062 -15.040 -3.572 1.00 93.06 81 THR A C 1
ATOM 638 O O . THR A 1 81 ? 6.446 -15.913 -2.962 1.00 93.06 81 THR A O 1
ATOM 641 N N . SER A 1 82 ? 8.190 -14.502 -3.102 1.00 93.00 82 SER A N 1
ATOM 642 C CA . SER A 1 82 ? 8.860 -14.948 -1.872 1.00 93.00 82 SER A CA 1
ATOM 643 C C . SER A 1 82 ? 8.387 -14.241 -0.595 1.00 93.00 82 SER A C 1
ATOM 645 O O . SER A 1 82 ? 8.485 -14.815 0.486 1.00 93.00 82 SER A O 1
ATOM 647 N N . GLY A 1 83 ? 7.889 -13.004 -0.708 1.00 88.62 83 GLY A N 1
ATOM 648 C CA . GLY A 1 83 ? 7.689 -12.089 0.423 1.00 88.62 83 GLY A CA 1
ATOM 649 C C . GLY A 1 83 ? 6.255 -11.607 0.640 1.00 88.62 83 GLY A C 1
ATOM 650 O O . GLY A 1 83 ? 6.050 -10.712 1.460 1.00 88.62 83 GLY A O 1
ATOM 651 N N . TRP A 1 84 ? 5.268 -12.186 -0.056 1.00 86.75 84 TRP A N 1
ATOM 652 C CA . TRP A 1 84 ? 3.896 -11.659 -0.081 1.00 86.75 84 TRP A CA 1
ATOM 653 C C . TRP A 1 84 ? 3.283 -11.449 1.309 1.00 86.75 84 TRP A C 1
ATOM 655 O O . TRP A 1 84 ? 2.534 -10.502 1.493 1.00 86.75 84 TRP A O 1
ATOM 665 N N . TYR A 1 85 ? 3.592 -12.283 2.308 1.00 88.31 85 TYR A N 1
ATOM 666 C CA . TYR A 1 85 ? 3.040 -12.106 3.657 1.00 88.31 85 TYR A CA 1
ATOM 667 C C . TYR A 1 85 ? 3.709 -10.953 4.413 1.00 88.31 85 TYR A C 1
ATOM 669 O O . TYR A 1 85 ? 3.044 -10.180 5.103 1.00 88.31 85 TYR A O 1
ATOM 677 N N . THR A 1 86 ? 5.031 -10.824 4.279 1.00 92.38 86 THR A N 1
ATOM 678 C CA . THR A 1 86 ? 5.809 -9.826 5.014 1.00 92.38 86 THR A CA 1
ATOM 679 C C . THR A 1 86 ? 5.644 -8.429 4.450 1.00 92.38 86 THR A C 1
ATOM 681 O O . THR A 1 86 ? 5.759 -7.482 5.211 1.00 92.38 86 THR A O 1
ATOM 684 N N . ASP A 1 87 ? 5.348 -8.261 3.161 1.00 94.31 87 ASP A N 1
ATOM 685 C CA . ASP A 1 87 ? 5.281 -6.928 2.550 1.00 94.31 87 ASP A CA 1
ATOM 686 C C . ASP A 1 87 ? 4.074 -6.091 3.047 1.00 94.31 87 ASP A C 1
ATOM 688 O O . ASP A 1 87 ? 4.152 -4.860 3.084 1.00 94.31 87 ASP A O 1
ATOM 692 N N . TYR A 1 88 ? 3.001 -6.729 3.544 1.00 96.56 88 TYR A N 1
ATOM 693 C CA . TYR A 1 88 ? 1.787 -6.057 4.050 1.00 96.56 88 TYR A CA 1
ATOM 694 C C . TYR A 1 88 ? 1.711 -5.920 5.579 1.00 96.56 88 TYR A C 1
ATOM 696 O O . TYR A 1 88 ? 0.666 -5.529 6.110 1.00 96.56 88 TYR A O 1
ATOM 704 N N . TRP A 1 89 ? 2.791 -6.206 6.310 1.00 97.06 89 TRP A N 1
ATOM 705 C CA . TRP A 1 89 ? 2.773 -6.249 7.779 1.00 97.06 89 TRP A CA 1
ATOM 706 C C . TRP A 1 89 ? 2.238 -4.957 8.424 1.00 97.06 89 TRP A C 1
ATOM 708 O O . TRP A 1 89 ? 1.482 -5.015 9.390 1.00 97.06 89 TRP A O 1
ATOM 718 N N . ALA A 1 90 ? 2.564 -3.784 7.870 1.00 97.81 90 ALA A N 1
ATOM 719 C CA . ALA A 1 90 ? 2.127 -2.499 8.418 1.00 97.81 90 ALA A CA 1
ATOM 720 C C . ALA A 1 90 ? 0.595 -2.342 8.377 1.00 97.81 90 ALA A C 1
ATOM 722 O O . ALA A 1 90 ? -0.010 -1.822 9.316 1.00 97.81 90 ALA A O 1
ATOM 723 N N . PHE A 1 91 ? -0.043 -2.845 7.316 1.00 98.06 91 PHE A N 1
ATOM 724 C CA . PHE A 1 91 ? -1.501 -2.881 7.193 1.00 98.06 91 PHE A CA 1
ATOM 725 C C . PHE A 1 91 ? -2.117 -3.902 8.149 1.00 98.06 91 PHE A C 1
ATOM 727 O O . PHE A 1 91 ? -3.115 -3.601 8.801 1.00 98.06 91 PHE A O 1
ATOM 734 N N . GLN A 1 92 ? -1.504 -5.084 8.265 1.00 97.38 92 GLN A N 1
ATOM 735 C CA . GLN A 1 92 ? -1.963 -6.143 9.165 1.00 97.38 92 GLN A CA 1
ATOM 736 C C . GLN A 1 92 ? -1.929 -5.690 10.626 1.00 97.38 92 GLN A C 1
ATOM 738 O O . GLN A 1 92 ? -2.907 -5.885 11.336 1.00 97.38 92 GLN A O 1
ATOM 743 N N . VAL A 1 93 ? -0.846 -5.042 11.069 1.00 98.12 93 VAL A N 1
ATOM 744 C CA . VAL A 1 93 ? -0.720 -4.536 12.445 1.00 98.12 93 VAL A CA 1
ATOM 745 C C . VAL A 1 93 ? -1.741 -3.436 12.722 1.00 98.12 93 VAL A C 1
ATOM 747 O O . VAL A 1 93 ? -2.386 -3.464 13.767 1.00 98.12 93 VAL A O 1
ATOM 750 N N . SER A 1 94 ? -1.939 -2.507 11.781 1.00 98.06 94 SER A N 1
ATOM 751 C CA . SER A 1 94 ? -2.981 -1.478 11.890 1.00 98.06 94 SER A CA 1
ATOM 752 C C . SER A 1 94 ? -4.373 -2.103 12.033 1.00 98.06 94 SER A C 1
ATOM 754 O O . SER A 1 94 ? -5.090 -1.805 12.986 1.00 98.06 94 SER A O 1
ATOM 756 N N . GLY A 1 95 ? -4.744 -3.009 11.122 1.00 98.06 95 GLY A N 1
ATOM 757 C CA . GLY A 1 95 ? -6.045 -3.680 11.152 1.00 98.06 95 GLY A CA 1
ATOM 758 C C . GLY A 1 95 ? -6.235 -4.542 12.403 1.00 98.06 95 GLY A C 1
ATOM 759 O O . GLY A 1 95 ? -7.298 -4.510 13.021 1.00 98.06 95 GLY A O 1
ATOM 760 N N . LEU A 1 96 ? -5.191 -5.253 12.836 1.00 98.31 96 LEU A N 1
ATOM 761 C CA . LEU A 1 96 ? -5.209 -6.063 14.053 1.00 98.31 96 LEU A CA 1
ATOM 762 C C . LEU A 1 96 ? -5.395 -5.203 15.300 1.00 98.31 96 LEU A C 1
ATOM 764 O O . LEU A 1 96 ? -6.195 -5.566 16.158 1.00 98.31 96 LEU A O 1
ATOM 768 N N . ALA A 1 97 ? -4.716 -4.059 15.393 1.00 98.44 97 ALA A N 1
ATOM 769 C CA . ALA A 1 97 ? -4.890 -3.134 16.507 1.00 98.44 97 ALA A CA 1
ATOM 770 C C . ALA A 1 97 ? -6.336 -2.616 16.583 1.00 98.44 97 ALA A C 1
ATOM 772 O O . ALA A 1 97 ? -6.934 -2.631 17.658 1.00 98.44 97 ALA A O 1
ATOM 773 N N . THR A 1 98 ? -6.922 -2.211 15.453 1.00 98.44 98 THR A N 1
ATOM 774 C CA . THR A 1 98 ? -8.316 -1.741 15.398 1.00 98.44 98 THR A CA 1
ATOM 775 C C . THR A 1 98 ? -9.314 -2.853 15.737 1.00 98.44 98 THR A C 1
ATOM 777 O O . THR A 1 98 ? -10.208 -2.641 16.557 1.00 98.44 98 THR A O 1
ATOM 780 N N . ALA A 1 99 ? -9.131 -4.065 15.203 1.00 98.38 99 ALA A N 1
ATOM 781 C CA . ALA A 1 99 ? -9.980 -5.213 15.533 1.00 98.38 99 ALA A CA 1
ATOM 782 C C . ALA A 1 99 ? -9.868 -5.625 17.010 1.00 98.38 99 ALA A C 1
ATOM 784 O O . ALA A 1 99 ? -10.864 -5.994 17.641 1.00 98.38 99 ALA A O 1
ATOM 785 N N . TYR A 1 100 ? -8.658 -5.552 17.569 1.00 98.19 100 TYR A N 1
ATOM 786 C CA . TYR A 1 100 ? -8.387 -5.867 18.967 1.00 98.19 100 TYR A CA 1
ATOM 787 C C . TYR A 1 100 ? -9.100 -4.893 19.908 1.00 98.19 100 TYR A C 1
ATOM 789 O O . TYR A 1 100 ? -9.823 -5.333 20.801 1.00 98.19 100 TYR A O 1
ATOM 797 N N . VAL A 1 101 ? -8.976 -3.580 19.673 1.00 97.94 101 VAL A N 1
ATOM 798 C CA . VAL A 1 101 ? -9.690 -2.575 20.478 1.00 97.94 101 VAL A CA 1
ATOM 799 C C . VAL A 1 101 ? -11.202 -2.717 20.320 1.00 97.94 101 VAL A C 1
ATOM 801 O O . VAL A 1 101 ? -11.906 -2.668 21.325 1.00 97.94 101 VAL A O 1
ATOM 804 N N . GLY A 1 102 ? -11.701 -2.979 19.107 1.00 97.56 102 GLY A N 1
ATOM 805 C CA . GLY A 1 102 ? -13.115 -3.295 18.884 1.00 97.56 102 GLY A CA 1
ATOM 806 C C . GLY A 1 102 ? -13.584 -4.458 19.761 1.00 97.56 102 GLY A C 1
ATOM 807 O O . GLY A 1 102 ? -14.556 -4.334 20.494 1.00 97.56 102 GLY A O 1
ATOM 808 N N . SER A 1 103 ? -12.827 -5.555 19.785 1.00 97.38 103 SER A N 1
ATOM 809 C CA . SER A 1 103 ? -13.171 -6.748 20.571 1.00 97.38 103 SER A CA 1
ATOM 810 C C . SER A 1 103 ? -13.135 -6.537 22.083 1.00 97.38 103 SER A C 1
ATOM 812 O O . SER A 1 103 ? -13.886 -7.187 22.804 1.00 97.38 103 SER A O 1
ATOM 814 N N . MET A 1 104 ? -12.294 -5.625 22.572 1.00 96.88 104 MET A N 1
ATOM 815 C CA . MET A 1 104 ? -12.278 -5.250 23.988 1.00 96.88 104 MET A CA 1
ATOM 816 C C . MET A 1 104 ? -13.330 -4.192 24.345 1.00 96.88 104 MET A C 1
ATOM 818 O O . MET A 1 104 ? -13.707 -4.086 25.516 1.00 96.88 104 MET A O 1
ATOM 822 N N . GLY A 1 105 ? -13.806 -3.419 23.364 1.00 93.38 105 GLY A N 1
ATOM 823 C CA . GLY A 1 105 ? -14.637 -2.232 23.567 1.00 93.38 105 GLY A CA 1
ATOM 824 C C . GLY A 1 105 ? -15.907 -2.488 24.367 1.00 93.38 105 GLY A C 1
ATOM 825 O O . GLY A 1 105 ? -16.195 -1.717 25.279 1.00 93.38 105 GLY A O 1
ATOM 826 N N . SER A 1 106 ? -16.584 -3.613 24.126 1.00 94.12 106 SER A N 1
ATOM 827 C CA . SER A 1 106 ? -17.822 -3.984 24.829 1.00 94.12 106 SER A CA 1
ATOM 828 C C . SER A 1 106 ? -17.648 -4.140 26.343 1.00 94.12 106 SER A C 1
ATOM 830 O O . SER A 1 106 ? -18.567 -3.871 27.112 1.00 94.12 106 SER A O 1
ATOM 832 N N . SER A 1 107 ? -16.452 -4.525 26.797 1.00 95.44 107 SER A N 1
ATOM 833 C CA . SER A 1 107 ? -16.133 -4.668 28.224 1.00 95.44 107 SER A CA 1
ATOM 834 C C . SER A 1 107 ? -15.677 -3.366 28.892 1.00 95.44 107 SER A C 1
ATOM 836 O O . SER A 1 107 ? -15.566 -3.304 30.115 1.00 95.44 107 SER A O 1
ATOM 838 N N . MET A 1 108 ? -15.393 -2.329 28.100 1.00 95.88 108 MET A N 1
ATOM 839 C CA . MET A 1 108 ? -14.746 -1.089 28.542 1.00 95.88 108 MET A CA 1
ATOM 840 C C . MET A 1 108 ? -15.630 0.145 28.362 1.00 95.88 108 MET A C 1
ATOM 842 O O . MET A 1 108 ? -15.131 1.270 28.346 1.00 95.88 108 MET A O 1
ATOM 846 N N . PHE A 1 109 ? -16.940 -0.031 28.229 1.00 96.25 109 PHE A N 1
ATOM 847 C CA . PHE A 1 109 ? -17.876 1.080 28.134 1.00 96.25 109 PHE A CA 1
ATOM 848 C C . PHE A 1 109 ? -17.920 1.924 29.417 1.00 96.25 109 PHE A C 1
ATOM 850 O O . PHE A 1 109 ? -17.720 1.437 30.533 1.00 96.25 109 PHE A O 1
ATOM 857 N N . ARG A 1 110 ? -18.168 3.229 29.265 1.00 95.25 110 ARG A N 1
ATOM 858 C CA . ARG A 1 110 ? -18.382 4.129 30.410 1.00 95.25 110 ARG A CA 1
ATOM 859 C C . ARG A 1 110 ? -19.714 3.796 31.101 1.00 95.25 110 ARG A C 1
ATOM 861 O O . ARG A 1 110 ? -20.721 3.590 30.437 1.00 95.25 110 ARG A O 1
ATOM 868 N N . ALA A 1 111 ? -19.752 3.810 32.433 1.00 94.25 111 ALA A N 1
ATOM 869 C CA . ALA A 1 111 ? -20.948 3.422 33.196 1.00 94.25 111 ALA A CA 1
ATOM 870 C C . ALA A 1 111 ? -22.167 4.352 32.998 1.00 94.25 111 ALA A C 1
ATOM 872 O O . ALA A 1 111 ? -23.280 3.998 33.365 1.00 94.25 111 ALA A O 1
ATOM 873 N N . SER A 1 112 ? -21.963 5.546 32.439 1.00 93.50 112 SER A N 1
ATOM 874 C CA . SER A 1 112 ? -22.979 6.593 32.291 1.00 93.50 112 SER A CA 1
ATOM 875 C C . SER A 1 112 ? -23.636 6.644 30.901 1.00 93.50 112 SER A C 1
ATOM 877 O O . SER A 1 112 ? -24.055 7.720 30.476 1.00 93.50 112 SER A O 1
ATOM 879 N N . LEU A 1 113 ? -23.650 5.543 30.143 1.00 94.62 113 LEU A N 1
ATOM 880 C CA . LEU A 1 113 ? -24.307 5.487 28.828 1.00 94.62 113 LEU A CA 1
ATOM 881 C C . LEU A 1 113 ? -25.822 5.325 28.991 1.00 94.62 113 LEU A C 1
ATOM 883 O O . LEU A 1 113 ? -26.286 4.539 29.813 1.00 94.62 113 LEU A O 1
ATOM 887 N N . THR A 1 114 ? -26.593 6.059 28.191 1.00 96.50 114 THR A N 1
ATOM 888 C CA . THR A 1 114 ? -28.032 5.807 28.031 1.00 96.50 114 THR A CA 1
ATOM 889 C C . THR A 1 114 ? -28.266 4.573 27.154 1.00 96.50 114 THR A C 1
ATOM 891 O O . THR A 1 114 ? -27.357 4.138 26.448 1.00 96.50 114 THR A O 1
ATOM 894 N N . ALA A 1 115 ? -29.485 4.021 27.163 1.00 95.94 115 ALA A N 1
ATOM 895 C CA . ALA A 1 115 ? -29.835 2.859 26.337 1.00 95.94 115 ALA A CA 1
ATOM 896 C C . ALA A 1 115 ? -29.556 3.100 24.839 1.00 95.94 115 ALA A C 1
ATOM 898 O O . ALA A 1 115 ? -28.938 2.261 24.190 1.00 95.94 115 ALA A O 1
ATOM 899 N N . ASP A 1 116 ? -29.905 4.282 24.321 1.00 96.44 116 ASP A N 1
ATOM 900 C CA . ASP A 1 116 ? -29.629 4.645 22.924 1.00 96.44 116 ASP A CA 1
ATOM 901 C C . ASP A 1 116 ? -28.118 4.696 22.645 1.00 96.44 116 ASP A C 1
ATOM 903 O O . ASP A 1 116 ? -27.630 4.099 21.687 1.00 96.44 116 ASP A O 1
ATOM 907 N N . GLN A 1 117 ? -27.338 5.309 23.543 1.00 96.81 117 GLN A N 1
ATOM 908 C CA . GLN A 1 117 ? -25.880 5.367 23.399 1.00 96.81 117 GLN A CA 1
ATOM 909 C C . GLN A 1 117 ? -25.214 3.993 23.508 1.00 96.81 117 GLN A C 1
ATOM 911 O O . GLN A 1 117 ? -24.120 3.809 22.982 1.00 96.81 117 GLN A O 1
ATOM 916 N N . GLN A 1 118 ? -25.836 3.042 24.206 1.00 96.69 118 GLN A N 1
ATOM 917 C CA . GLN A 1 118 ? -25.341 1.674 24.277 1.00 96.69 118 GLN A CA 1
ATOM 918 C C . GLN A 1 118 ? -25.481 0.976 22.921 1.00 96.69 118 GLN A C 1
ATOM 920 O O . GLN A 1 118 ? -24.533 0.335 22.477 1.00 96.69 118 GLN A O 1
ATOM 925 N N . THR A 1 119 ? -26.601 1.179 22.220 1.00 97.25 119 THR A N 1
ATOM 926 C CA . THR A 1 119 ? -26.773 0.641 20.861 1.00 97.25 119 THR A CA 1
ATOM 927 C C . THR A 1 119 ? -25.781 1.246 19.865 1.00 97.25 119 THR A C 1
ATOM 929 O O . THR A 1 119 ? -25.189 0.515 19.070 1.00 97.25 119 THR A O 1
ATOM 932 N N . ASP A 1 120 ? -25.511 2.553 19.966 1.00 97.62 120 ASP A N 1
ATOM 933 C CA . ASP A 1 120 ? -24.479 3.220 19.163 1.00 97.62 120 ASP A CA 1
ATOM 934 C C . ASP A 1 120 ? -23.072 2.697 19.494 1.00 97.62 120 ASP A C 1
ATOM 936 O O . ASP A 1 120 ? -22.249 2.494 18.600 1.00 97.62 120 ASP A O 1
ATOM 940 N N . ALA A 1 121 ? -22.791 2.439 20.775 1.00 97.31 121 ALA A N 1
ATOM 941 C CA . ALA A 1 121 ? -21.515 1.890 21.221 1.00 97.31 121 ALA A CA 1
ATOM 942 C C . ALA A 1 121 ? -21.295 0.457 20.707 1.00 97.31 121 ALA A C 1
ATOM 944 O O . ALA A 1 121 ? -20.195 0.132 20.254 1.00 97.31 121 ALA A O 1
ATOM 945 N N . ASP A 1 122 ? -22.334 -0.380 20.713 1.00 97.56 122 ASP A N 1
ATOM 946 C CA . ASP A 1 122 ? -22.288 -1.731 20.148 1.00 97.56 122 ASP A CA 1
ATOM 947 C C . ASP A 1 122 ? -22.064 -1.692 18.627 1.00 97.56 122 ASP A C 1
ATOM 949 O O . ASP A 1 122 ? -21.243 -2.445 18.092 1.00 97.56 122 ASP A O 1
ATOM 953 N N . ALA A 1 123 ? -22.717 -0.760 17.924 1.00 97.88 123 ALA A N 1
ATOM 954 C CA . ALA A 1 123 ? -22.481 -0.530 16.502 1.00 97.88 123 ALA A CA 1
ATOM 955 C C . ALA A 1 123 ? -21.047 -0.042 16.224 1.00 97.88 123 ALA A C 1
ATOM 957 O O . ALA A 1 123 ? -20.419 -0.495 15.264 1.00 97.88 123 ALA A O 1
ATOM 958 N N . ALA A 1 124 ? -20.494 0.829 17.075 1.00 97.81 124 ALA A N 1
ATOM 959 C CA . ALA A 1 124 ? -19.110 1.292 16.982 1.00 97.81 124 ALA A CA 1
ATOM 960 C C . ALA A 1 124 ? -18.106 0.147 17.191 1.00 97.81 124 ALA A C 1
ATOM 962 O O . ALA A 1 124 ? -17.132 0.032 16.442 1.00 97.81 124 ALA A O 1
ATOM 963 N N . VAL A 1 125 ? -18.359 -0.726 18.172 1.00 98.12 125 VAL A N 1
ATOM 964 C CA . VAL A 1 125 ? -17.568 -1.939 18.430 1.00 98.12 125 VAL A CA 1
ATOM 965 C C . VAL A 1 125 ? -17.561 -2.848 17.207 1.00 98.12 125 VAL A C 1
ATOM 967 O O . VAL A 1 125 ? -16.485 -3.210 16.719 1.00 98.12 125 VAL A O 1
ATOM 970 N N . LEU A 1 126 ? -18.742 -3.168 16.672 1.00 98.00 126 LEU A N 1
ATOM 971 C CA . LEU A 1 126 ? -18.866 -4.002 15.481 1.00 98.00 126 LEU A CA 1
ATOM 972 C C . LEU A 1 126 ? -18.178 -3.348 14.275 1.00 98.00 126 LEU A C 1
ATOM 974 O O . LEU A 1 126 ? -17.446 -4.011 13.542 1.00 98.00 126 LEU A O 1
ATOM 978 N N . GLY A 1 127 ? -18.352 -2.037 14.100 1.00 98.19 127 GLY A N 1
ATOM 979 C CA . GLY A 1 127 ? -17.708 -1.263 13.043 1.00 98.19 127 GLY A CA 1
ATOM 980 C C . GLY A 1 127 ? -16.183 -1.342 13.105 1.00 98.19 127 GLY A C 1
ATOM 981 O O . GLY A 1 127 ? -15.540 -1.594 12.084 1.00 98.19 127 GLY A O 1
ATOM 982 N N . ALA A 1 128 ? -15.592 -1.203 14.294 1.00 98.00 128 ALA A N 1
ATOM 983 C CA . ALA A 1 128 ? -14.150 -1.342 14.493 1.00 98.00 128 ALA A CA 1
ATOM 984 C C . ALA A 1 128 ? -13.659 -2.774 14.226 1.00 98.00 128 ALA A C 1
ATOM 986 O O . ALA A 1 128 ? -12.654 -2.961 13.537 1.00 98.00 128 ALA A O 1
ATOM 987 N N . GLN A 1 129 ? -14.385 -3.792 14.699 1.00 98.31 129 GLN A N 1
ATOM 988 C CA . GLN A 1 129 ? -14.057 -5.196 14.433 1.00 98.31 129 GLN A CA 1
ATOM 989 C C . GLN A 1 129 ? -14.075 -5.519 12.938 1.00 98.31 129 GLN A C 1
ATOM 991 O O . GLN A 1 129 ? -13.100 -6.061 12.418 1.00 98.31 129 GLN A O 1
ATOM 996 N N . VAL A 1 130 ? -15.155 -5.156 12.240 1.00 98.19 130 VAL A N 1
ATOM 997 C CA . VAL A 1 130 ? -15.315 -5.401 10.801 1.00 98.19 130 VAL A CA 1
ATOM 998 C C . VAL A 1 130 ? -14.272 -4.627 10.001 1.00 98.19 130 VAL A C 1
ATOM 1000 O O . VAL A 1 130 ? -13.680 -5.188 9.084 1.00 98.19 130 VAL A O 1
ATOM 1003 N N . THR A 1 131 ? -13.988 -3.376 10.369 1.00 98.19 131 THR A N 1
ATOM 1004 C CA . THR A 1 131 ? -12.956 -2.567 9.700 1.00 98.19 131 THR A CA 1
ATOM 1005 C C . THR A 1 131 ? -11.578 -3.208 9.852 1.00 98.19 131 THR A C 1
ATOM 1007 O O . THR A 1 131 ? -10.887 -3.433 8.858 1.00 98.19 131 THR A O 1
ATOM 1010 N N . GLY A 1 132 ? -11.187 -3.564 11.079 1.00 97.88 132 GLY A N 1
ATOM 1011 C CA . GLY A 1 132 ? -9.885 -4.169 11.344 1.00 97.88 132 GLY A CA 1
ATOM 1012 C C . GLY A 1 132 ? -9.726 -5.551 10.700 1.00 97.88 132 GLY A C 1
ATOM 1013 O O . GLY A 1 132 ? -8.735 -5.806 10.012 1.00 97.88 132 GLY A O 1
ATOM 1014 N N . ALA A 1 133 ? -10.729 -6.423 10.842 1.00 98.25 133 ALA A N 1
ATOM 1015 C CA . ALA A 1 133 ? -10.742 -7.743 10.209 1.00 98.25 133 ALA A CA 1
ATOM 1016 C C . ALA A 1 133 ? -10.773 -7.646 8.675 1.00 98.25 133 ALA A C 1
ATOM 1018 O O . ALA A 1 133 ? -10.082 -8.403 7.994 1.00 98.25 133 ALA A O 1
ATOM 1019 N N . GLY A 1 134 ? -11.521 -6.683 8.131 1.00 98.31 134 GLY A N 1
ATOM 1020 C CA . GLY A 1 134 ? -11.595 -6.399 6.702 1.00 98.31 134 GLY A CA 1
ATOM 1021 C C . GLY A 1 134 ? -10.239 -6.021 6.114 1.00 98.31 134 GLY A C 1
ATOM 1022 O O . GLY A 1 134 ? -9.884 -6.520 5.050 1.00 98.31 134 GLY A O 1
ATOM 1023 N N . TRP A 1 135 ? -9.433 -5.226 6.825 1.00 97.94 135 TRP A N 1
ATOM 1024 C CA . TRP A 1 135 ? -8.063 -4.925 6.400 1.00 97.94 135 TRP A CA 1
ATOM 1025 C C . TRP A 1 135 ? -7.145 -6.143 6.447 1.00 97.94 135 TRP A C 1
ATOM 1027 O O . TRP A 1 135 ? -6.394 -6.359 5.498 1.00 97.94 135 TRP A O 1
ATOM 1037 N N . ILE A 1 136 ? -7.223 -6.972 7.491 1.00 97.81 136 ILE A N 1
ATOM 1038 C CA . ILE A 1 136 ? -6.428 -8.208 7.565 1.00 97.81 136 ILE A CA 1
ATOM 1039 C C . ILE A 1 136 ? -6.773 -9.120 6.380 1.00 97.81 136 ILE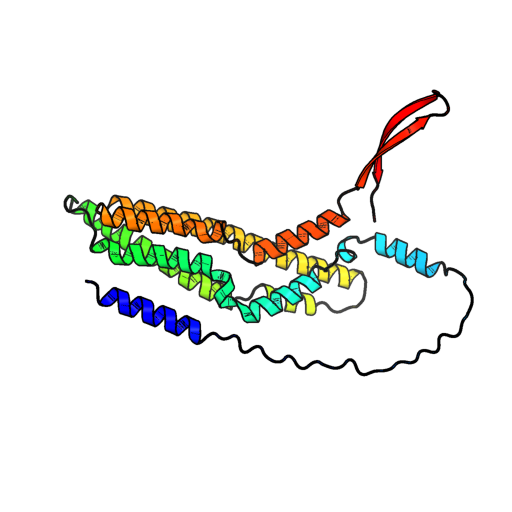 A C 1
ATOM 1041 O O . ILE A 1 136 ? -5.885 -9.494 5.615 1.00 97.81 136 ILE A O 1
ATOM 1045 N N . LEU A 1 137 ? -8.058 -9.413 6.166 1.00 97.81 137 LEU A N 1
ATOM 1046 C CA . LEU A 1 137 ? -8.509 -10.234 5.038 1.00 97.81 137 LEU A CA 1
ATOM 1047 C C . LEU A 1 137 ? -8.146 -9.602 3.689 1.00 97.81 137 LEU A C 1
ATOM 1049 O O .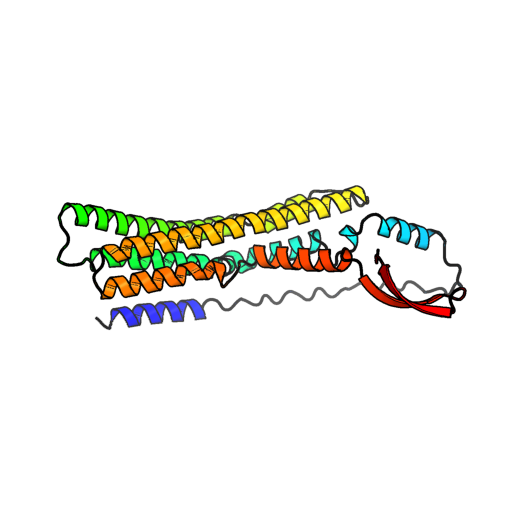 LEU A 1 137 ? -7.651 -10.289 2.799 1.00 97.81 137 LEU A O 1
ATOM 1053 N N . GLY A 1 138 ? -8.325 -8.288 3.555 1.00 97.38 138 GLY A N 1
ATOM 1054 C CA . GLY A 1 138 ? -7.961 -7.533 2.362 1.00 97.38 138 GLY A CA 1
ATOM 1055 C C . GLY A 1 138 ? -6.477 -7.662 2.024 1.00 97.38 138 GLY A C 1
ATOM 1056 O O . GLY A 1 138 ? -6.139 -7.891 0.867 1.00 97.38 138 GLY A O 1
ATOM 1057 N N . THR A 1 139 ? -5.585 -7.600 3.017 1.00 96.38 139 THR A N 1
ATOM 1058 C CA . THR A 1 139 ? -4.142 -7.793 2.785 1.00 96.38 139 THR A CA 1
ATOM 1059 C C . THR A 1 139 ? -3.801 -9.209 2.334 1.00 96.38 139 THR A C 1
ATOM 1061 O O . THR A 1 139 ? -2.955 -9.371 1.460 1.00 96.38 139 THR A O 1
ATOM 1064 N N . VAL A 1 140 ? -4.487 -10.229 2.862 1.00 96.25 140 VAL A N 1
ATOM 1065 C CA . VAL A 1 140 ? -4.309 -11.617 2.409 1.00 96.25 140 VAL A CA 1
ATOM 1066 C C . VAL A 1 140 ? -4.748 -11.760 0.952 1.00 96.25 140 VAL A C 1
ATOM 1068 O O . VAL A 1 140 ? -4.002 -12.301 0.141 1.00 96.25 140 VAL A O 1
ATOM 1071 N N . LEU A 1 141 ? -5.919 -11.223 0.592 1.00 96.25 141 LEU A N 1
ATOM 1072 C CA . LEU A 1 141 ? -6.417 -11.256 -0.787 1.00 96.25 141 LEU A CA 1
ATOM 1073 C C . LEU A 1 141 ? -5.498 -10.501 -1.755 1.00 96.25 141 LEU A C 1
ATOM 1075 O O . LEU A 1 141 ? -5.215 -10.998 -2.844 1.00 96.25 141 LEU A O 1
ATOM 1079 N N . LEU A 1 142 ? -4.993 -9.331 -1.355 1.00 95.25 142 LEU A N 1
ATOM 1080 C CA . LEU A 1 142 ? -4.036 -8.560 -2.151 1.00 95.25 142 LEU A CA 1
ATOM 1081 C C . LEU A 1 142 ? -2.718 -9.315 -2.347 1.00 95.25 142 LEU A C 1
ATOM 1083 O O . LEU A 1 142 ? -2.207 -9.353 -3.463 1.00 95.25 142 LEU A O 1
ATOM 1087 N N . GLY A 1 143 ? -2.209 -9.964 -1.297 1.00 94.56 143 GLY A N 1
ATOM 1088 C CA . GLY A 1 143 ? -0.997 -10.776 -1.374 1.00 94.56 143 GLY A CA 1
ATOM 1089 C C . GLY A 1 143 ? -1.129 -11.986 -2.305 1.00 94.56 143 GLY A C 1
ATOM 1090 O O . GLY A 1 143 ? -0.174 -12.340 -2.993 1.00 94.56 143 GLY A O 1
ATOM 1091 N N . LEU A 1 144 ? -2.321 -12.584 -2.397 1.00 95.38 144 LEU A N 1
ATOM 1092 C CA . LEU A 1 144 ? -2.604 -13.663 -3.351 1.00 95.38 144 LEU A CA 1
ATOM 1093 C C . LEU A 1 144 ? -2.717 -13.172 -4.803 1.00 95.38 144 LEU A C 1
ATOM 1095 O O . LEU A 1 144 ? -2.471 -13.950 -5.722 1.00 95.38 144 LEU A O 1
ATOM 1099 N N . GLY A 1 145 ? -3.080 -11.903 -5.015 1.00 95.12 145 GLY A N 1
ATOM 1100 C CA . GLY A 1 145 ? -3.298 -11.331 -6.346 1.00 95.12 145 GLY A CA 1
ATOM 1101 C C . GLY A 1 145 ? -2.028 -11.148 -7.181 1.00 95.12 145 GLY A C 1
ATOM 1102 O O . GLY A 1 145 ? -2.113 -11.156 -8.406 1.00 95.12 145 GLY A O 1
ATOM 1103 N N . LYS A 1 146 ? -0.864 -11.002 -6.535 1.00 95.62 146 LYS A N 1
ATOM 1104 C CA . LYS A 1 146 ? 0.462 -10.887 -7.171 1.00 95.62 146 LYS A CA 1
ATOM 1105 C C . LYS A 1 146 ? 0.496 -10.031 -8.461 1.00 95.62 146 LYS A C 1
ATOM 1107 O O . LYS A 1 146 ? 0.731 -10.551 -9.565 1.00 95.62 146 LYS A O 1
ATOM 1112 N N . PRO A 1 147 ? 0.188 -8.724 -8.369 1.00 96.25 147 PRO A N 1
ATOM 1113 C CA . PRO A 1 147 ? 0.123 -7.840 -9.532 1.00 96.25 147 PRO A CA 1
ATOM 1114 C C . PRO A 1 147 ? 1.428 -7.766 -10.340 1.00 96.25 147 PRO A C 1
ATOM 1116 O O . PRO A 1 147 ? 1.363 -7.683 -11.570 1.00 96.25 147 PRO A O 1
ATOM 1119 N N . TYR A 1 148 ? 2.606 -7.832 -9.707 1.00 97.00 148 TYR A N 1
ATOM 1120 C CA . TYR A 1 148 ? 3.873 -7.780 -10.444 1.00 97.00 148 TYR A CA 1
ATOM 1121 C C . TYR A 1 148 ? 4.159 -9.061 -11.213 1.00 97.00 148 TYR A C 1
ATOM 1123 O O . TYR A 1 148 ? 4.622 -8.991 -12.353 1.00 97.00 148 TYR A O 1
ATOM 1131 N N . GLU A 1 149 ? 3.851 -10.224 -10.642 1.00 97.56 149 GLU A N 1
ATOM 1132 C CA . GLU A 1 149 ? 3.963 -11.493 -11.355 1.00 97.56 149 GLU A CA 1
ATOM 1133 C C . GLU A 1 149 ? 3.063 -11.511 -12.598 1.00 97.56 149 GLU A C 1
ATOM 1135 O O . GLU A 1 149 ? 3.507 -11.894 -13.686 1.00 97.56 149 GLU A O 1
ATOM 1140 N N . THR A 1 150 ? 1.820 -11.048 -12.458 1.00 97.38 150 THR A N 1
ATOM 1141 C CA . THR A 1 150 ? 0.853 -10.994 -13.562 1.00 97.38 150 THR A CA 1
ATOM 1142 C C . THR A 1 150 ? 1.324 -10.052 -14.670 1.00 97.38 150 THR A C 1
ATOM 1144 O O . THR A 1 150 ? 1.472 -10.486 -15.815 1.00 97.38 150 THR A O 1
ATOM 1147 N N . GLY A 1 151 ? 1.680 -8.806 -14.341 1.00 97.56 151 GLY A N 1
ATOM 1148 C CA . GLY A 1 151 ? 2.173 -7.859 -15.344 1.00 97.56 151 GLY A CA 1
ATOM 1149 C C . GLY A 1 151 ? 3.511 -8.281 -15.965 1.00 97.56 151 GLY A C 1
ATOM 1150 O O . GLY A 1 151 ? 3.742 -8.074 -17.156 1.00 97.56 151 GLY A O 1
ATOM 1151 N N . TYR A 1 152 ? 4.384 -8.974 -15.222 1.00 98.19 152 TYR A N 1
ATOM 1152 C CA . TYR A 1 152 ? 5.613 -9.535 -15.792 1.00 98.19 152 TYR A CA 1
ATOM 1153 C C . TYR A 1 152 ? 5.327 -10.604 -16.858 1.00 98.19 152 TYR A C 1
ATOM 1155 O O . TYR A 1 152 ? 5.994 -10.637 -17.899 1.00 98.19 152 TYR A O 1
ATOM 1163 N N . ARG A 1 153 ? 4.329 -11.470 -16.633 1.00 98.31 153 ARG A N 1
ATOM 1164 C CA . ARG A 1 153 ? 3.903 -12.470 -17.627 1.00 98.31 153 ARG A CA 1
ATOM 1165 C C . ARG A 1 153 ? 3.374 -11.799 -18.896 1.00 98.31 153 ARG A C 1
ATOM 1167 O O . ARG A 1 153 ? 3.728 -12.242 -19.988 1.00 98.31 153 ARG A O 1
ATOM 1174 N N . 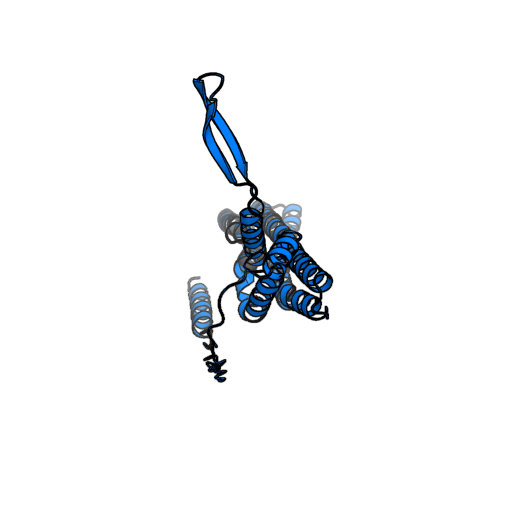GLU A 1 154 ? 2.608 -10.718 -18.764 1.00 98.06 154 GLU A N 1
ATOM 1175 C CA . GLU A 1 154 ? 2.095 -9.933 -19.896 1.00 98.06 154 GLU A CA 1
ATOM 1176 C C . GLU A 1 154 ? 3.224 -9.271 -20.696 1.00 98.06 154 GLU A C 1
ATOM 1178 O O . GLU A 1 154 ? 3.301 -9.430 -21.915 1.00 98.06 154 GLU A O 1
ATOM 1183 N N . VAL A 1 155 ? 4.175 -8.621 -20.019 1.00 97.88 155 VAL A N 1
ATOM 1184 C CA . VAL A 1 155 ? 5.357 -8.019 -20.661 1.00 97.88 155 VAL A CA 1
ATOM 1185 C C . VAL A 1 155 ? 6.196 -9.077 -21.387 1.00 97.88 155 VAL A C 1
ATOM 1187 O O . VAL A 1 155 ? 6.698 -8.836 -22.487 1.00 97.88 155 VAL A O 1
ATOM 1190 N N . ARG A 1 156 ? 6.339 -10.276 -20.808 1.00 97.38 156 ARG A N 1
ATOM 1191 C CA . ARG A 1 156 ? 7.072 -11.393 -21.426 1.00 97.38 156 ARG A CA 1
ATOM 1192 C C . ARG A 1 156 ? 6.354 -11.971 -22.651 1.00 97.38 156 ARG A C 1
ATOM 1194 O O . ARG A 1 156 ? 7.022 -12.532 -23.520 1.00 97.38 156 ARG A O 1
ATOM 1201 N N . ALA A 1 157 ? 5.030 -11.848 -22.736 1.00 97.75 157 ALA A N 1
ATOM 1202 C CA . ALA A 1 157 ? 4.248 -12.348 -23.865 1.00 97.75 157 ALA A CA 1
ATOM 1203 C C . ALA A 1 157 ? 4.473 -11.540 -25.157 1.00 97.75 157 ALA A C 1
ATOM 1205 O O . ALA A 1 157 ? 4.254 -12.064 -26.253 1.00 97.75 157 ALA A O 1
ATOM 1206 N N . VAL A 1 158 ? 4.960 -10.298 -25.055 1.00 97.31 158 VAL A N 1
ATOM 1207 C CA . VAL A 1 158 ? 5.304 -9.460 -26.211 1.00 97.31 158 VAL A CA 1
ATOM 1208 C C . VAL A 1 158 ? 6.540 -10.024 -26.925 1.00 97.31 158 VAL A C 1
ATOM 1210 O O . VAL A 1 158 ? 7.675 -9.908 -26.457 1.00 97.31 158 VAL A O 1
ATOM 1213 N N . LYS A 1 159 ? 6.317 -10.643 -28.090 1.00 96.56 159 LYS A N 1
ATOM 1214 C CA . LYS A 1 159 ? 7.367 -11.223 -28.942 1.00 96.56 159 LYS A CA 1
ATOM 1215 C C . LYS A 1 159 ? 8.008 -10.161 -29.841 1.00 96.56 159 LYS A C 1
ATOM 1217 O O . LYS A 1 159 ? 7.385 -9.165 -30.190 1.00 96.56 159 LYS A O 1
ATOM 1222 N N . GLY A 1 160 ? 9.244 -10.421 -30.263 1.00 94.19 160 GLY A N 1
ATOM 1223 C CA . GLY A 1 160 ? 9.974 -9.588 -31.222 1.00 94.19 160 GLY A CA 1
ATOM 1224 C C . GLY A 1 160 ? 11.199 -8.913 -30.614 1.00 94.19 160 GLY A C 1
ATOM 1225 O O . GLY A 1 160 ? 11.201 -8.493 -29.453 1.00 94.19 160 GLY A O 1
ATOM 1226 N N . LYS A 1 161 ? 12.268 -8.832 -31.410 1.00 93.69 161 LYS A N 1
ATOM 1227 C CA . LYS A 1 161 ? 13.517 -8.141 -31.047 1.00 93.69 161 LYS A CA 1
ATOM 1228 C C . LYS A 1 161 ? 13.558 -6.702 -31.565 1.00 93.69 161 LYS A C 1
ATOM 1230 O O . LYS A 1 161 ? 14.446 -5.952 -31.165 1.00 93.69 161 LYS A O 1
ATOM 1235 N N . ASP A 1 162 ? 12.589 -6.320 -32.392 1.00 94.19 162 ASP A N 1
ATOM 1236 C CA . ASP A 1 162 ? 12.506 -4.999 -33.009 1.00 94.19 162 ASP A CA 1
ATOM 1237 C C . ASP A 1 162 ? 12.433 -3.889 -31.962 1.00 94.19 162 ASP A C 1
ATOM 1239 O O . ASP A 1 162 ? 11.855 -4.066 -30.885 1.00 94.19 162 ASP A O 1
ATOM 1243 N N . LYS A 1 163 ? 12.958 -2.707 -32.305 1.00 89.38 163 LYS A N 1
ATOM 1244 C CA . LYS A 1 163 ? 12.946 -1.532 -31.417 1.00 89.38 163 LYS A CA 1
ATOM 1245 C C . LYS A 1 163 ? 11.540 -1.220 -30.908 1.00 89.38 163 LYS A C 1
ATOM 1247 O O . LYS A 1 163 ? 11.340 -1.063 -29.711 1.00 89.38 163 LYS A O 1
ATOM 1252 N N . ARG A 1 164 ? 10.539 -1.254 -31.793 1.00 91.94 164 ARG A N 1
ATOM 1253 C CA . ARG A 1 164 ? 9.126 -1.056 -31.433 1.00 91.94 164 ARG A CA 1
ATOM 1254 C C . ARG A 1 164 ? 8.644 -2.047 -30.367 1.00 91.94 164 ARG A C 1
ATOM 1256 O O . ARG A 1 164 ? 7.953 -1.644 -29.437 1.00 91.94 164 ARG A O 1
ATOM 1263 N N . ALA A 1 165 ? 9.013 -3.322 -30.485 1.00 94.75 165 ALA A N 1
ATOM 1264 C CA . ALA A 1 165 ? 8.632 -4.353 -29.521 1.00 94.75 165 ALA A CA 1
ATOM 1265 C C . ALA A 1 165 ? 9.360 -4.184 -28.178 1.00 94.75 165 ALA A C 1
ATOM 1267 O O . ALA A 1 165 ? 8.791 -4.484 -27.131 1.00 94.75 165 ALA A O 1
ATOM 1268 N N . GLN A 1 166 ? 10.604 -3.693 -28.185 1.00 94.25 166 GLN A N 1
ATOM 1269 C CA . GLN A 1 166 ? 11.327 -3.355 -26.955 1.00 94.25 166 GLN A CA 1
ATOM 1270 C C . GLN A 1 166 ? 10.674 -2.174 -26.230 1.00 94.25 166 GLN A C 1
ATOM 1272 O O . GLN A 1 166 ? 10.399 -2.277 -25.040 1.00 94.25 166 GLN A O 1
ATOM 1277 N N . LEU A 1 167 ? 10.344 -1.100 -26.951 1.00 93.50 167 LEU A N 1
ATOM 1278 C CA . LEU A 1 167 ? 9.670 0.071 -26.381 1.00 93.50 167 LEU A CA 1
ATOM 1279 C C . LEU A 1 167 ? 8.294 -0.281 -25.816 1.00 93.50 167 LEU A C 1
ATOM 1281 O O . LEU A 1 167 ? 7.936 0.168 -24.733 1.00 93.50 167 LEU A O 1
ATOM 1285 N N . LEU A 1 168 ? 7.537 -1.126 -26.521 1.00 96.38 168 LEU A N 1
ATOM 1286 C CA . LEU A 1 168 ? 6.248 -1.607 -26.031 1.00 96.38 168 LEU A CA 1
ATOM 1287 C C . LEU A 1 168 ? 6.399 -2.375 -24.709 1.00 96.38 168 LEU A C 1
ATOM 1289 O O . LEU A 1 168 ? 5.634 -2.133 -23.779 1.00 96.38 168 LEU A O 1
ATOM 1293 N N . ARG A 1 169 ? 7.410 -3.249 -24.601 1.00 97.06 169 ARG A N 1
ATOM 1294 C CA . ARG A 1 169 ? 7.710 -3.983 -23.361 1.00 97.06 169 ARG A CA 1
ATOM 1295 C C . ARG A 1 169 ? 8.064 -3.055 -22.207 1.00 97.06 169 ARG A C 1
ATOM 1297 O O . ARG A 1 169 ? 7.585 -3.277 -21.100 1.00 97.06 169 ARG A O 1
ATOM 1304 N N . GLU A 1 170 ? 8.876 -2.032 -22.459 1.00 96.44 170 GLU A N 1
ATOM 1305 C CA . GLU A 1 170 ? 9.224 -1.060 -21.420 1.00 96.44 170 GLU A CA 1
ATOM 1306 C C . GLU A 1 170 ? 8.005 -0.241 -20.981 1.00 96.44 170 GLU A C 1
ATOM 1308 O O . GLU A 1 170 ? 7.774 -0.121 -19.784 1.00 96.44 170 GLU A O 1
ATOM 1313 N N . ARG A 1 171 ? 7.157 0.227 -21.908 1.00 96.44 171 ARG A N 1
ATOM 1314 C CA . ARG A 1 171 ? 5.935 0.981 -21.563 1.00 96.44 171 ARG A CA 1
ATOM 1315 C C . ARG A 1 171 ? 4.937 0.161 -20.755 1.00 96.44 171 ARG A C 1
ATOM 1317 O O . ARG A 1 171 ? 4.442 0.646 -19.745 1.00 96.44 171 ARG A O 1
ATOM 1324 N N . MET A 1 172 ? 4.685 -1.085 -21.155 1.00 97.94 172 MET A N 1
ATOM 1325 C CA . MET A 1 172 ? 3.815 -1.986 -20.389 1.00 97.94 172 MET A CA 1
ATOM 1326 C C . MET A 1 172 ? 4.379 -2.274 -18.991 1.00 97.94 172 MET A C 1
ATOM 1328 O O . MET A 1 172 ? 3.634 -2.343 -18.011 1.00 97.94 172 MET A O 1
ATOM 1332 N N . ALA A 1 173 ? 5.703 -2.423 -18.878 1.00 97.88 173 ALA A N 1
ATOM 1333 C CA . ALA A 1 173 ? 6.347 -2.621 -17.588 1.00 97.88 173 ALA A CA 1
ATOM 1334 C C . ALA A 1 173 ? 6.249 -1.372 -16.696 1.00 97.88 173 ALA A C 1
ATOM 1336 O O . ALA A 1 173 ? 5.959 -1.501 -15.507 1.00 97.88 173 ALA A O 1
ATOM 1337 N N . GLU A 1 174 ? 6.449 -0.175 -17.255 1.00 97.31 174 GLU A N 1
ATOM 1338 C CA . GLU A 1 174 ? 6.261 1.093 -16.542 1.00 97.31 174 GLU A CA 1
ATOM 1339 C C . GLU A 1 174 ? 4.819 1.247 -16.045 1.00 97.31 174 GLU A C 1
ATOM 1341 O O . GLU A 1 174 ? 4.613 1.546 -14.870 1.00 97.31 174 GLU A O 1
ATOM 1346 N N . GLU A 1 175 ? 3.831 0.977 -16.899 1.00 98.19 175 GLU A N 1
ATOM 1347 C CA . GLU A 1 175 ? 2.410 1.059 -16.547 1.00 98.19 175 GLU A CA 1
ATOM 1348 C C . GLU A 1 175 ? 2.051 0.106 -15.401 1.00 98.19 175 GLU A C 1
ATOM 1350 O O . GLU A 1 175 ? 1.353 0.495 -14.464 1.00 98.19 175 GLU A O 1
ATOM 1355 N N . THR A 1 176 ? 2.588 -1.117 -15.420 1.00 98.12 176 THR A N 1
ATOM 1356 C CA . THR A 1 176 ? 2.399 -2.102 -14.342 1.00 98.12 176 THR A CA 1
ATOM 1357 C C . THR A 1 176 ? 2.982 -1.610 -13.011 1.00 98.12 176 THR A C 1
ATOM 1359 O O . THR A 1 176 ? 2.354 -1.748 -11.956 1.00 98.12 176 THR A O 1
ATOM 1362 N N . LEU A 1 177 ? 4.189 -1.031 -13.033 1.00 97.88 177 LEU A N 1
ATOM 1363 C CA . LEU A 1 177 ? 4.825 -0.475 -11.833 1.00 97.88 177 LEU A CA 1
ATOM 1364 C C . LEU A 1 177 ? 4.033 0.727 -11.291 1.00 97.88 177 LEU A C 1
ATOM 1366 O O . LEU A 1 177 ? 3.817 0.846 -10.082 1.00 97.88 177 LEU A O 1
ATOM 1370 N N . GLU A 1 178 ? 3.563 1.598 -12.183 1.00 98.19 178 GLU A N 1
ATOM 1371 C CA . GLU A 1 178 ? 2.775 2.777 -11.835 1.00 98.19 178 GLU A CA 1
ATOM 1372 C C . GLU A 1 178 ? 1.404 2.409 -11.257 1.00 98.19 178 GLU A C 1
ATOM 1374 O O . GLU A 1 178 ? 1.009 2.945 -10.217 1.00 98.19 178 GLU A O 1
ATOM 1379 N N . SER A 1 179 ? 0.671 1.498 -11.907 1.00 97.94 179 SER A N 1
ATOM 1380 C CA . SER A 1 179 ? -0.671 1.084 -11.483 1.00 97.94 179 SER A CA 1
ATOM 1381 C C . SER A 1 179 ? -0.640 0.468 -10.085 1.00 97.94 179 SER A C 1
ATOM 1383 O O . SER A 1 179 ? -1.439 0.842 -9.220 1.00 97.94 179 SER A O 1
ATOM 1385 N N . SER A 1 180 ? 0.344 -0.396 -9.834 1.00 97.06 180 SER A N 1
ATOM 1386 C CA . SER A 1 180 ? 0.553 -1.080 -8.556 1.00 97.06 180 SER A CA 1
ATOM 1387 C C . SER A 1 180 ? 0.904 -0.094 -7.442 1.00 97.06 180 SER A C 1
ATOM 1389 O O . SER A 1 180 ? 0.393 -0.197 -6.325 1.00 97.06 180 SER A O 1
ATOM 1391 N N . SER A 1 181 ? 1.731 0.909 -7.751 1.00 98.06 181 SER A N 1
ATOM 1392 C CA . SER A 1 181 ? 2.064 1.996 -6.831 1.00 98.06 181 SER A CA 1
ATOM 1393 C C . SER A 1 181 ? 0.841 2.853 -6.493 1.00 98.06 181 SER A C 1
ATOM 1395 O O . SER A 1 181 ? 0.528 3.035 -5.316 1.00 98.06 181 SER A O 1
ATOM 1397 N N . LYS A 1 182 ? 0.073 3.296 -7.501 1.00 98.19 182 LYS A N 1
ATOM 1398 C CA . LYS A 1 182 ? -1.158 4.086 -7.309 1.00 98.19 182 LYS A CA 1
ATOM 1399 C C . LYS A 1 182 ? -2.199 3.343 -6.476 1.00 98.19 182 LYS A C 1
ATOM 1401 O O . LYS A 1 182 ? -2.826 3.953 -5.607 1.00 98.19 182 LYS A O 1
ATOM 1406 N N . LEU A 1 183 ? -2.395 2.050 -6.740 1.00 97.50 183 LEU A N 1
ATOM 1407 C CA . LEU A 1 183 ? -3.283 1.204 -5.946 1.00 97.50 183 LEU A CA 1
ATOM 1408 C C . LEU A 1 183 ? -2.831 1.195 -4.484 1.00 97.50 183 LEU A C 1
ATOM 1410 O O . LEU A 1 183 ? -3.636 1.473 -3.595 1.00 97.50 183 LEU A O 1
ATOM 1414 N N . MET A 1 184 ? -1.540 0.961 -4.239 1.00 97.44 184 MET A N 1
ATOM 1415 C CA . MET A 1 184 ? -1.031 0.907 -2.875 1.00 97.44 184 MET A CA 1
ATOM 1416 C C . MET A 1 184 ? -1.098 2.242 -2.146 1.00 97.44 184 MET A C 1
ATOM 1418 O O . MET A 1 184 ? -1.459 2.259 -0.976 1.00 97.44 184 MET A O 1
ATOM 1422 N N . THR A 1 185 ? -0.836 3.363 -2.817 1.00 98.19 185 THR A N 1
ATOM 1423 C CA . THR A 1 185 ? -1.004 4.691 -2.216 1.00 98.19 185 THR A CA 1
ATOM 1424 C C . THR A 1 185 ? -2.447 4.917 -1.763 1.00 98.19 185 THR A C 1
ATOM 1426 O O . THR A 1 185 ? -2.675 5.357 -0.637 1.00 98.19 185 THR A O 1
ATOM 1429 N N . LYS A 1 186 ? -3.435 4.569 -2.598 1.00 98.31 186 LYS A N 1
ATOM 1430 C CA . LYS A 1 186 ? -4.856 4.676 -2.229 1.00 98.31 186 LYS A CA 1
ATOM 1431 C C . LYS A 1 186 ? -5.194 3.793 -1.030 1.00 98.31 186 LYS A C 1
ATOM 1433 O O . LYS A 1 186 ? -5.887 4.250 -0.126 1.00 98.31 186 LYS A O 1
ATOM 1438 N N . LEU A 1 187 ? -4.681 2.563 -1.000 1.00 97.88 187 LEU A N 1
ATOM 1439 C CA . LEU A 1 187 ? -4.879 1.647 0.123 1.00 97.88 187 LEU A CA 1
ATOM 1440 C C . LEU A 1 187 ? -4.225 2.163 1.406 1.00 97.88 187 LEU A C 1
ATOM 1442 O O . LEU A 1 187 ? -4.855 2.085 2.452 1.00 97.88 187 LEU A O 1
ATOM 1446 N N . THR A 1 188 ? -3.022 2.744 1.343 1.00 98.25 188 THR A N 1
ATOM 1447 C CA . THR A 1 188 ? -2.356 3.375 2.496 1.00 98.25 188 THR A CA 1
ATOM 1448 C C . THR A 1 188 ? -3.239 4.454 3.120 1.00 98.25 188 THR A C 1
ATOM 1450 O O . THR A 1 188 ? -3.490 4.414 4.323 1.00 98.25 188 THR A O 1
ATOM 1453 N N . TYR A 1 189 ? -3.758 5.386 2.316 1.00 98.44 189 TYR A N 1
ATOM 1454 C CA . TYR A 1 189 ? -4.648 6.435 2.826 1.00 98.44 189 TYR A CA 1
ATOM 1455 C C . TYR A 1 189 ? -5.998 5.883 3.289 1.00 98.44 189 TYR A C 1
ATOM 1457 O O . TYR A 1 189 ? -6.513 6.315 4.317 1.00 98.44 189 TYR A O 1
ATOM 1465 N N . GLY A 1 190 ? -6.553 4.904 2.573 1.00 98.19 190 GLY A N 1
ATOM 1466 C CA . GLY A 1 190 ? -7.782 4.228 2.974 1.00 98.19 190 GLY A CA 1
ATOM 1467 C C . GLY A 1 190 ? -7.643 3.546 4.335 1.00 98.19 190 GLY A C 1
ATOM 1468 O O . GLY A 1 190 ? -8.496 3.730 5.201 1.00 98.19 190 GLY A O 1
ATOM 1469 N N . ALA A 1 191 ? -6.552 2.811 4.553 1.00 97.88 191 ALA A N 1
ATOM 1470 C CA . ALA A 1 191 ? -6.268 2.124 5.808 1.00 97.88 191 ALA A CA 1
ATOM 1471 C C . ALA A 1 191 ? -6.050 3.109 6.951 1.00 97.88 191 ALA A C 1
ATOM 1473 O O . ALA A 1 191 ? -6.619 2.914 8.022 1.00 97.88 191 ALA A O 1
ATOM 1474 N N . LEU A 1 192 ? -5.293 4.182 6.709 1.00 98.31 192 LEU A N 1
ATOM 1475 C CA . LEU A 1 192 ? -5.101 5.256 7.677 1.00 98.31 192 LEU A CA 1
ATOM 1476 C C . LEU A 1 192 ? -6.446 5.844 8.116 1.00 98.31 192 LEU A C 1
ATOM 1478 O O . LEU A 1 192 ? -6.767 5.827 9.299 1.00 98.31 192 LEU A O 1
ATOM 1482 N N . ILE A 1 193 ? -7.250 6.328 7.164 1.00 98.44 193 ILE A N 1
ATOM 1483 C CA . ILE A 1 193 ? -8.500 7.035 7.464 1.00 98.44 193 ILE A CA 1
ATOM 1484 C C . ILE A 1 193 ? -9.494 6.103 8.156 1.00 98.44 193 ILE A C 1
ATOM 1486 O O . ILE A 1 193 ? -10.039 6.458 9.195 1.00 98.44 193 ILE A O 1
ATOM 1490 N N . THR A 1 194 ? -9.727 4.909 7.610 1.00 98.50 194 THR A N 1
ATOM 1491 C CA . THR A 1 194 ? -10.753 3.999 8.146 1.00 98.50 194 THR A CA 1
ATOM 1492 C C . THR A 1 194 ? -10.390 3.462 9.528 1.00 98.50 194 THR A C 1
ATOM 1494 O O . THR A 1 194 ? -11.238 3.493 10.416 1.00 98.50 194 THR A O 1
ATOM 1497 N N . ASN A 1 195 ? -9.138 3.044 9.755 1.00 98.00 195 ASN A N 1
ATOM 1498 C CA . ASN A 1 195 ? -8.715 2.566 11.073 1.00 98.00 195 ASN A CA 1
ATOM 1499 C C . ASN A 1 195 ? -8.653 3.711 12.096 1.00 98.00 195 ASN A C 1
ATOM 1501 O O . ASN A 1 195 ? -9.132 3.535 13.212 1.00 98.00 195 ASN A O 1
ATOM 1505 N N . ALA A 1 196 ? -8.140 4.894 11.728 1.00 98.38 196 ALA A N 1
ATOM 1506 C CA . ALA A 1 196 ? -8.130 6.053 12.623 1.00 98.38 196 ALA A CA 1
ATOM 1507 C C . ALA A 1 196 ? -9.550 6.465 13.028 1.00 98.38 196 ALA A C 1
ATOM 1509 O O . ALA A 1 196 ? -9.823 6.638 14.214 1.00 98.38 196 ALA A O 1
ATOM 1510 N N . MET A 1 197 ? -10.461 6.587 12.057 1.00 98.38 197 MET A N 1
ATOM 1511 C CA . MET A 1 197 ? -11.851 6.978 12.303 1.00 98.38 197 MET A CA 1
ATOM 1512 C C . MET A 1 197 ? -12.582 5.948 13.161 1.00 98.38 197 MET A C 1
ATOM 1514 O O . MET A 1 197 ? -13.252 6.337 14.113 1.00 98.38 197 MET A O 1
ATOM 1518 N N . ALA A 1 198 ? -12.419 4.652 12.877 1.00 98.12 198 ALA A N 1
ATOM 1519 C CA . ALA A 1 198 ? -13.017 3.592 13.681 1.00 98.12 198 ALA A CA 1
ATOM 1520 C C . ALA A 1 198 ? -12.530 3.644 15.137 1.00 98.12 198 ALA A C 1
ATOM 1522 O O . ALA A 1 198 ? -13.342 3.594 16.061 1.00 98.12 198 ALA A O 1
ATOM 1523 N N . SER A 1 199 ? -11.223 3.814 15.353 1.00 97.75 199 SER A N 1
ATOM 1524 C CA . SER A 1 199 ? -10.647 3.875 16.698 1.00 97.75 199 SER A CA 1
ATOM 1525 C C . SER A 1 199 ? -11.035 5.156 17.447 1.00 97.75 199 SER A C 1
ATOM 1527 O O . SER A 1 199 ? -11.372 5.088 18.626 1.00 97.75 199 SER A O 1
ATOM 1529 N N . ILE A 1 200 ? -11.053 6.317 16.782 1.00 98.19 200 ILE A N 1
ATOM 1530 C CA . ILE A 1 200 ? -11.477 7.592 17.389 1.00 98.19 200 ILE A CA 1
ATOM 1531 C C . ILE A 1 200 ? -12.965 7.562 17.740 1.00 98.19 200 ILE A C 1
ATOM 1533 O O . ILE A 1 200 ? -13.343 7.990 18.828 1.00 98.19 200 ILE A O 1
ATOM 1537 N N . TYR A 1 201 ? -13.807 7.044 16.846 1.00 98.25 201 TYR A N 1
ATOM 1538 C CA . TYR A 1 201 ? -15.242 6.937 17.092 1.00 98.25 201 TYR A CA 1
ATOM 1539 C C . TYR A 1 201 ? -15.539 5.980 18.250 1.00 98.25 201 TYR A C 1
ATOM 1541 O O . TYR A 1 201 ? -16.289 6.319 19.158 1.00 98.25 201 TYR A O 1
ATOM 1549 N N . LEU A 1 202 ? -14.875 4.824 18.300 1.00 97.50 202 LEU A N 1
ATOM 1550 C CA . LEU A 1 202 ? -15.010 3.903 19.427 1.00 97.50 202 LEU A CA 1
ATOM 1551 C C . LEU A 1 202 ? -14.555 4.542 20.755 1.00 97.50 202 LEU A C 1
ATOM 1553 O O . LEU A 1 202 ? -15.190 4.343 21.793 1.00 97.50 202 LEU A O 1
ATOM 15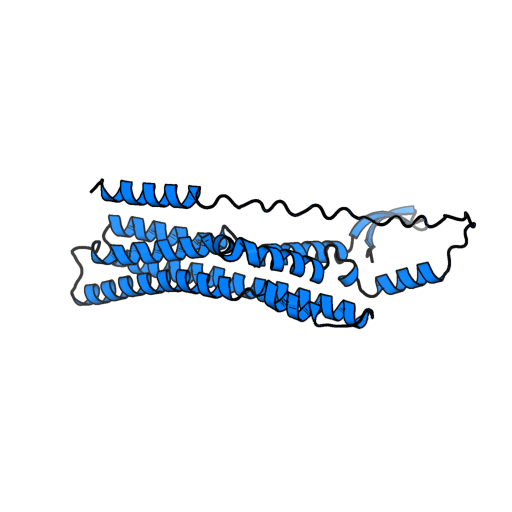57 N N . ALA A 1 203 ? -13.510 5.377 20.726 1.00 97.94 203 ALA A N 1
ATOM 1558 C CA . ALA A 1 203 ? -12.995 6.058 21.912 1.00 97.94 203 ALA A CA 1
ATOM 1559 C C . ALA A 1 203 ? -14.033 6.955 22.613 1.00 97.94 203 ALA A C 1
ATOM 1561 O O . ALA A 1 203 ? -13.904 7.177 23.818 1.00 97.94 203 ALA A O 1
ATOM 1562 N N . THR A 1 204 ? -15.065 7.452 21.911 1.00 97.81 204 THR A N 1
ATOM 1563 C CA . THR A 1 204 ? -16.085 8.332 22.514 1.00 97.81 204 THR A CA 1
ATOM 1564 C C . THR A 1 204 ? -17.028 7.609 23.477 1.00 97.81 204 THR A C 1
ATOM 1566 O O . THR A 1 204 ? -17.655 8.255 24.323 1.00 97.81 204 THR A O 1
ATOM 1569 N N . PHE A 1 205 ? -17.126 6.281 23.373 1.00 97.62 205 PHE A N 1
ATOM 1570 C CA . PHE A 1 205 ? -18.006 5.443 24.198 1.00 97.62 205 PHE A CA 1
ATOM 1571 C C . PHE A 1 205 ? -17.262 4.695 25.315 1.00 97.62 205 PHE A C 1
ATOM 1573 O O . PHE A 1 205 ? -17.878 4.221 26.274 1.00 97.62 205 PHE A O 1
ATOM 1580 N N . MET A 1 206 ? -15.935 4.607 25.220 1.00 97.44 206 MET A N 1
ATOM 1581 C CA . MET A 1 206 ? -15.100 3.883 26.174 1.00 97.44 206 MET A CA 1
ATOM 1582 C C . MET A 1 206 ? -14.821 4.688 27.455 1.00 97.44 206 MET A C 1
ATOM 1584 O O . MET A 1 206 ? -14.865 5.917 27.486 1.00 97.44 206 MET A O 1
ATOM 1588 N N . ASN A 1 207 ? -14.515 3.972 28.536 1.00 97.25 207 ASN A N 1
ATOM 1589 C CA . ASN A 1 207 ? -13.957 4.526 29.764 1.00 97.25 207 ASN A CA 1
ATOM 1590 C C . ASN A 1 207 ? -12.492 4.974 29.555 1.00 97.25 207 ASN A C 1
ATOM 1592 O O . ASN A 1 207 ? -11.899 4.734 28.506 1.00 97.25 207 ASN A O 1
ATOM 1596 N N . ARG A 1 208 ? -11.877 5.591 30.574 1.00 97.38 208 ARG A N 1
ATOM 1597 C CA . ARG A 1 208 ? -10.513 6.147 30.477 1.00 97.38 208 ARG A CA 1
ATOM 1598 C C . ARG A 1 208 ? -9.462 5.126 30.022 1.00 97.38 208 ARG A C 1
ATOM 1600 O O . ARG A 1 208 ? -8.575 5.488 29.256 1.00 97.38 208 ARG A O 1
ATOM 1607 N N . GLU A 1 209 ? -9.538 3.885 30.496 1.00 97.06 209 GLU A N 1
ATOM 1608 C CA . GLU A 1 209 ? -8.601 2.826 30.096 1.00 97.06 209 GLU A CA 1
ATOM 1609 C C . GLU A 1 209 ? -8.805 2.445 28.628 1.00 97.06 209 GLU A C 1
ATOM 1611 O O . GLU A 1 209 ? -7.849 2.403 27.855 1.00 97.06 209 GLU A O 1
ATOM 1616 N N . GLY A 1 210 ? -10.059 2.258 28.218 1.00 96.69 210 GLY A N 1
ATOM 1617 C CA . GLY A 1 210 ? -10.421 1.981 26.836 1.00 96.69 210 GLY A CA 1
ATOM 1618 C C . GLY A 1 210 ? -10.010 3.095 25.871 1.00 96.69 210 GLY A C 1
ATOM 1619 O O . GLY A 1 210 ? -9.457 2.812 24.810 1.00 96.69 210 GLY A O 1
ATOM 1620 N N . THR A 1 211 ? -10.167 4.362 26.268 1.00 97.50 211 THR A N 1
ATOM 1621 C CA . THR A 1 211 ? -9.710 5.520 25.485 1.00 97.50 211 THR A CA 1
ATOM 1622 C C . THR A 1 211 ? -8.203 5.472 25.217 1.00 97.50 211 THR A C 1
ATOM 1624 O O . THR A 1 211 ? -7.777 5.829 24.121 1.00 97.50 211 THR A O 1
ATOM 1627 N N . ILE A 1 212 ? -7.385 5.002 26.168 1.00 97.94 212 ILE A N 1
ATOM 1628 C CA . ILE A 1 212 ? -5.932 4.855 25.966 1.00 97.94 212 ILE A CA 1
ATOM 1629 C C . ILE A 1 212 ? -5.645 3.796 24.895 1.00 97.94 212 ILE A C 1
ATOM 1631 O O . ILE A 1 212 ? -4.838 4.040 23.997 1.00 97.94 212 ILE A O 1
ATOM 1635 N N . TYR A 1 213 ? -6.323 2.646 24.942 1.00 97.88 213 TYR A N 1
ATOM 1636 C CA . TYR A 1 213 ? -6.163 1.603 23.923 1.00 97.88 213 TYR A CA 1
ATOM 1637 C C . TYR A 1 213 ? -6.641 2.066 22.545 1.00 97.88 213 TYR A C 1
ATOM 1639 O O . TYR A 1 213 ? -5.957 1.836 21.547 1.00 97.88 213 TYR A O 1
ATOM 1647 N N . ALA A 1 214 ? -7.772 2.768 22.485 1.00 97.62 214 ALA A N 1
ATOM 1648 C CA . ALA A 1 214 ? -8.292 3.341 21.251 1.00 97.62 214 ALA A CA 1
ATOM 1649 C C . ALA A 1 214 ? -7.349 4.400 20.664 1.00 97.62 214 ALA A C 1
ATOM 1651 O O . ALA A 1 214 ? -7.090 4.387 19.462 1.00 97.62 214 ALA A O 1
ATOM 1652 N N . ALA A 1 215 ? -6.752 5.251 21.503 1.00 98.06 215 ALA A N 1
ATOM 1653 C CA . ALA A 1 215 ? -5.731 6.204 21.079 1.00 98.06 215 ALA A CA 1
ATOM 1654 C C . ALA A 1 215 ? -4.476 5.497 20.540 1.00 98.06 215 ALA A C 1
ATOM 1656 O O . ALA A 1 215 ? -3.976 5.864 19.479 1.00 98.06 215 ALA A O 1
ATOM 1657 N N . ALA A 1 216 ? -3.999 4.444 21.212 1.00 98.06 216 ALA A N 1
ATOM 1658 C CA . ALA A 1 216 ? -2.872 3.646 20.729 1.00 98.06 216 ALA A CA 1
ATOM 1659 C C . ALA A 1 216 ? -3.183 2.978 19.376 1.00 98.06 216 ALA A C 1
ATOM 1661 O O . ALA A 1 216 ? -2.366 3.022 18.458 1.00 98.06 216 ALA A O 1
ATOM 1662 N N . SER A 1 217 ? -4.385 2.419 19.212 1.00 98.00 217 SER A N 1
ATOM 1663 C CA . SER A 1 217 ? -4.847 1.878 17.929 1.00 98.00 217 SER A CA 1
ATOM 1664 C C . SER A 1 217 ? -4.925 2.957 16.843 1.00 98.00 217 SER A C 1
ATOM 1666 O O . SER A 1 217 ? -4.461 2.727 15.726 1.00 98.00 217 SER A O 1
ATOM 1668 N N . ALA A 1 218 ? -5.418 4.155 17.170 1.00 98.25 218 ALA A N 1
ATOM 1669 C CA . ALA A 1 218 ? -5.420 5.282 16.244 1.00 98.25 218 ALA A CA 1
ATOM 1670 C C . ALA A 1 218 ? -3.991 5.682 15.836 1.00 98.25 218 ALA A C 1
ATOM 1672 O O . ALA A 1 218 ? -3.758 5.978 14.670 1.00 98.25 218 ALA A O 1
ATOM 1673 N N . MET A 1 219 ? -3.004 5.617 16.733 1.00 98.31 219 MET A N 1
ATOM 1674 C CA . MET A 1 219 ? -1.597 5.830 16.365 1.00 98.31 219 MET A CA 1
ATOM 1675 C C . MET A 1 219 ? -1.068 4.732 15.432 1.00 98.31 219 MET A C 1
ATOM 1677 O O . MET A 1 219 ? -0.373 5.038 14.463 1.00 98.31 219 MET A O 1
ATOM 1681 N N . PHE A 1 220 ? -1.429 3.465 15.662 1.00 98.38 220 PHE A N 1
ATOM 1682 C CA . PHE A 1 220 ? -1.032 2.363 14.779 1.00 98.38 220 PHE A CA 1
ATOM 1683 C C . PHE A 1 220 ? -1.614 2.472 13.364 1.00 98.38 220 PHE A C 1
ATOM 1685 O O . PHE A 1 220 ? -1.008 1.950 12.428 1.00 98.38 220 PHE A O 1
ATOM 1692 N N . SER A 1 221 ? -2.707 3.217 13.170 1.00 98.06 221 SER A N 1
ATOM 1693 C CA . SER A 1 221 ? -3.248 3.499 11.831 1.00 98.06 221 SER A CA 1
ATOM 1694 C C . SER A 1 221 ? -2.280 4.261 10.912 1.00 98.06 221 SER A C 1
ATOM 1696 O O . SER A 1 221 ? -2.403 4.188 9.691 1.00 98.06 221 SER A O 1
ATOM 1698 N N . PHE A 1 222 ? -1.268 4.934 11.473 1.00 98.31 222 PHE A N 1
ATOM 1699 C CA . PHE A 1 222 ? -0.225 5.626 10.713 1.00 98.31 222 PHE A CA 1
ATOM 1700 C C . PHE A 1 222 ? 0.902 4.705 10.234 1.00 98.31 222 PHE A C 1
ATOM 1702 O O . PHE A 1 222 ? 1.716 5.130 9.412 1.00 98.31 222 PHE A O 1
ATOM 1709 N N . LEU A 1 223 ? 0.960 3.445 10.685 1.00 98.19 223 LEU A N 1
ATOM 1710 C CA . LEU A 1 223 ? 2.024 2.519 10.287 1.00 98.19 223 LEU A CA 1
ATOM 1711 C C . LEU A 1 223 ? 2.162 2.362 8.762 1.00 98.19 223 LEU A C 1
ATOM 1713 O O . LEU A 1 223 ? 3.290 2.482 8.287 1.00 98.19 223 LEU A O 1
ATOM 1717 N N . PRO A 1 224 ? 1.088 2.175 7.965 1.00 97.94 224 PRO A N 1
ATOM 1718 C CA . PRO A 1 224 ? 1.215 2.058 6.508 1.00 97.94 224 PRO A CA 1
ATOM 1719 C C . PRO A 1 224 ? 1.773 3.313 5.820 1.00 97.94 224 PRO A C 1
ATOM 1721 O O . PRO A 1 224 ? 2.278 3.228 4.701 1.00 97.94 224 PRO A O 1
ATOM 1724 N N . MET A 1 225 ? 1.655 4.483 6.458 1.00 97.69 225 MET A N 1
ATOM 1725 C CA . MET A 1 225 ? 2.204 5.745 5.957 1.00 97.69 225 MET A CA 1
ATOM 1726 C C . MET A 1 225 ? 3.682 5.903 6.333 1.00 97.69 225 MET A C 1
ATOM 1728 O O . MET A 1 225 ? 4.480 6.326 5.501 1.00 97.69 225 MET A O 1
ATOM 1732 N N . ILE A 1 226 ? 4.048 5.550 7.570 1.00 98.06 226 ILE A N 1
ATOM 1733 C CA . ILE A 1 226 ? 5.431 5.615 8.072 1.00 98.06 226 ILE A CA 1
ATOM 1734 C C . ILE A 1 226 ? 6.312 4.566 7.381 1.00 98.06 226 ILE A C 1
ATOM 1736 O O . ILE A 1 226 ? 7.466 4.839 7.053 1.00 98.06 226 ILE A O 1
ATOM 1740 N N . PHE A 1 227 ? 5.760 3.378 7.135 1.00 97.94 227 PHE A N 1
ATOM 1741 C CA . PHE A 1 227 ? 6.427 2.263 6.471 1.00 97.94 227 PHE A CA 1
ATOM 1742 C C . PHE A 1 227 ? 5.795 2.042 5.092 1.00 97.94 227 PHE A C 1
ATOM 1744 O O . PHE A 1 227 ? 4.919 1.184 4.945 1.00 97.94 227 PHE A O 1
ATOM 1751 N N . PRO A 1 228 ? 6.196 2.828 4.073 1.00 97.31 228 PRO A N 1
ATOM 1752 C CA . PRO A 1 228 ? 5.596 2.746 2.751 1.00 97.31 228 PRO A CA 1
ATOM 1753 C C . PRO A 1 228 ? 5.800 1.361 2.138 1.00 97.31 228 PRO A C 1
ATOM 1755 O O . PRO A 1 228 ? 6.883 0.776 2.214 1.00 97.31 228 PRO A O 1
ATOM 1758 N N . HIS A 1 229 ? 4.759 0.865 1.469 1.00 97.38 229 HIS A N 1
ATOM 1759 C CA . HIS A 1 229 ? 4.801 -0.426 0.791 1.00 97.38 229 HIS A CA 1
ATOM 1760 C C . HIS A 1 229 ? 5.889 -0.462 -0.294 1.00 97.38 229 HIS A C 1
ATOM 1762 O O . HIS A 1 229 ? 6.129 0.530 -0.994 1.00 97.38 229 HIS A O 1
ATOM 1768 N N . GLN A 1 230 ? 6.490 -1.634 -0.511 1.00 96.31 230 GLN A N 1
ATOM 1769 C CA . GLN A 1 230 ? 7.552 -1.840 -1.501 1.00 96.31 230 GLN A CA 1
ATOM 1770 C C . GLN A 1 230 ? 7.138 -1.408 -2.921 1.00 96.31 230 GLN A C 1
ATOM 1772 O O . GLN A 1 230 ? 7.970 -0.912 -3.682 1.00 96.31 230 GLN A O 1
ATOM 1777 N N . HIS A 1 231 ? 5.856 -1.519 -3.278 1.00 96.94 231 HIS A N 1
ATOM 1778 C CA . HIS A 1 231 ? 5.338 -1.060 -4.578 1.00 96.94 231 HIS A CA 1
ATOM 1779 C C . HIS A 1 231 ? 5.493 0.457 -4.772 1.00 96.94 231 HIS A C 1
ATOM 1781 O O . HIS A 1 231 ? 5.878 0.920 -5.843 1.00 96.94 231 HIS A O 1
ATOM 1787 N N . ILE A 1 232 ? 5.274 1.236 -3.710 1.00 98.06 232 ILE A N 1
ATOM 1788 C CA . ILE A 1 232 ? 5.425 2.695 -3.739 1.00 98.06 232 ILE A CA 1
ATOM 1789 C C . ILE A 1 232 ? 6.910 3.054 -3.868 1.00 98.06 232 ILE A C 1
ATOM 1791 O O . ILE A 1 232 ? 7.295 3.869 -4.709 1.00 98.06 232 ILE A O 1
ATOM 1795 N N . VAL A 1 233 ? 7.763 2.396 -3.075 1.00 97.50 233 VAL A N 1
ATOM 1796 C CA . VAL A 1 233 ? 9.214 2.638 -3.057 1.00 97.50 233 VAL A CA 1
ATOM 1797 C C . VAL A 1 233 ? 9.872 2.252 -4.386 1.00 97.50 233 VAL A C 1
ATOM 1799 O O . VAL A 1 233 ? 10.715 2.990 -4.894 1.00 97.50 233 VAL A O 1
ATOM 1802 N N . SER A 1 234 ? 9.504 1.105 -4.959 1.00 96.62 234 SER A N 1
ATOM 1803 C CA . SER A 1 234 ? 10.058 0.608 -6.226 1.00 96.62 234 SER A CA 1
ATOM 1804 C C . SER A 1 234 ? 9.738 1.540 -7.395 1.00 96.62 234 SER A C 1
ATOM 1806 O O . SER A 1 234 ? 10.653 1.908 -8.137 1.00 96.62 234 SER A O 1
ATOM 1808 N N . TRP A 1 235 ? 8.491 2.008 -7.503 1.00 97.69 235 TRP A N 1
ATOM 1809 C CA . TRP A 1 235 ? 8.110 3.020 -8.490 1.00 97.69 235 TRP A CA 1
ATOM 1810 C C . TRP A 1 235 ? 8.834 4.353 -8.272 1.00 97.69 235 TRP A C 1
ATOM 1812 O O . TRP A 1 235 ? 9.381 4.919 -9.218 1.00 97.69 235 TRP A O 1
ATOM 1822 N N . GLY A 1 236 ? 8.912 4.832 -7.026 1.00 97.75 236 GLY A N 1
ATOM 1823 C CA . GLY A 1 236 ? 9.623 6.069 -6.692 1.00 97.75 236 GLY A CA 1
ATOM 1824 C C . GLY A 1 236 ? 11.099 6.035 -7.101 1.00 97.75 236 GLY A C 1
ATOM 1825 O O . GLY A 1 236 ? 11.591 6.985 -7.712 1.00 97.75 236 GLY A O 1
ATOM 1826 N N . LYS A 1 237 ? 11.785 4.912 -6.848 1.00 96.88 237 LYS A N 1
ATOM 1827 C CA . LYS A 1 237 ? 13.172 4.681 -7.286 1.00 96.88 237 LYS A CA 1
ATOM 1828 C C . LYS A 1 237 ? 13.294 4.636 -8.806 1.00 96.88 237 LYS A C 1
ATOM 1830 O O . LYS A 1 237 ? 14.215 5.228 -9.358 1.00 96.88 237 LYS A O 1
ATOM 1835 N N . HIS A 1 238 ? 12.365 3.976 -9.496 1.00 95.88 238 HIS A N 1
ATOM 1836 C CA . HIS A 1 238 ? 12.358 3.956 -10.959 1.00 95.88 238 HIS A CA 1
ATOM 1837 C C . HIS A 1 238 ? 12.219 5.372 -11.544 1.00 95.88 238 HIS A C 1
ATOM 1839 O O . HIS A 1 238 ? 13.002 5.765 -12.406 1.00 95.88 238 HIS A O 1
ATOM 1845 N N . GLN A 1 239 ? 11.312 6.186 -10.997 1.00 95.38 239 GLN A N 1
ATOM 1846 C CA . GLN A 1 239 ? 11.158 7.593 -11.377 1.00 95.38 239 GLN A CA 1
ATOM 1847 C C . GLN A 1 239 ? 12.382 8.449 -11.037 1.00 95.38 239 GLN A C 1
ATOM 1849 O O . GLN A 1 239 ? 12.668 9.426 -11.725 1.00 95.38 239 GLN A O 1
ATOM 1854 N N . GLU A 1 240 ? 13.113 8.126 -9.972 1.00 94.25 240 GLU A N 1
ATOM 1855 C CA . GLU A 1 240 ? 14.387 8.777 -9.662 1.00 94.25 240 GLU A CA 1
ATOM 1856 C C . GLU A 1 240 ? 15.448 8.479 -10.733 1.00 94.25 240 GLU A C 1
ATOM 1858 O O . GLU A 1 240 ? 16.096 9.406 -11.214 1.00 94.25 240 GLU A O 1
ATOM 1863 N N . TYR A 1 241 ? 15.592 7.219 -11.161 1.00 91.56 241 TYR A N 1
ATOM 1864 C CA . TYR A 1 241 ? 16.513 6.853 -12.246 1.00 91.56 241 TYR A CA 1
ATOM 1865 C C . TYR A 1 241 ? 16.120 7.486 -13.575 1.00 91.56 241 TYR A C 1
ATOM 1867 O O . TYR A 1 241 ? 16.980 8.014 -14.274 1.00 91.56 241 TYR A O 1
ATOM 1875 N N . LYS A 1 242 ? 14.820 7.502 -13.882 1.00 91.00 242 LYS A N 1
ATOM 1876 C CA . LYS A 1 242 ? 14.286 8.185 -15.058 1.00 91.00 242 LYS A CA 1
ATOM 1877 C C . LYS A 1 242 ? 14.677 9.664 -15.012 1.00 91.00 242 LYS A C 1
ATOM 1879 O O . LYS A 1 242 ? 15.374 10.146 -15.898 1.00 91.00 242 LYS A O 1
ATOM 1884 N N . ARG A 1 243 ? 14.359 10.369 -13.921 1.00 90.12 243 ARG A N 1
ATOM 1885 C CA . ARG A 1 243 ? 14.733 11.783 -13.741 1.00 90.12 243 ARG A CA 1
ATOM 1886 C C . ARG A 1 243 ? 16.232 12.035 -13.911 1.00 90.12 243 ARG A C 1
ATOM 1888 O O . ARG A 1 243 ? 16.581 13.025 -14.529 1.00 90.12 243 ARG A O 1
ATOM 1895 N N . LYS A 1 244 ? 17.118 11.150 -13.448 1.00 86.94 244 LYS A N 1
ATOM 1896 C CA . LYS A 1 244 ? 18.574 11.322 -13.629 1.00 86.94 244 LYS A CA 1
ATOM 1897 C C . LYS A 1 244 ? 19.025 11.363 -15.095 1.00 86.94 244 LYS A C 1
ATOM 1899 O O . LYS A 1 244 ? 20.059 11.957 -15.362 1.00 86.94 244 LYS A O 1
ATOM 1904 N N . ILE A 1 245 ? 18.268 10.765 -16.015 1.00 83.06 245 ILE A N 1
ATOM 1905 C CA . ILE A 1 245 ? 18.562 10.779 -17.458 1.00 83.06 245 ILE A CA 1
ATOM 1906 C C . ILE A 1 245 ? 17.873 11.963 -18.148 1.00 83.06 245 ILE A C 1
ATOM 1908 O O . ILE A 1 245 ? 18.444 12.573 -19.042 1.00 83.06 245 ILE A O 1
ATOM 1912 N N . TYR A 1 246 ? 16.662 12.323 -17.711 1.00 77.62 246 TYR A N 1
ATOM 1913 C CA . TYR A 1 246 ? 15.887 13.404 -18.334 1.00 77.62 246 TYR A CA 1
ATOM 1914 C C . TYR A 1 246 ? 16.174 14.804 -17.776 1.00 77.62 246 TYR A C 1
ATOM 1916 O O . TYR A 1 246 ? 15.764 15.787 -18.389 1.00 77.62 246 TYR A O 1
ATOM 1924 N N . VAL A 1 247 ? 16.809 14.936 -16.608 1.00 79.75 247 VAL A N 1
ATOM 1925 C CA . VAL A 1 247 ? 17.104 16.254 -16.031 1.00 79.75 247 VAL A CA 1
ATOM 1926 C C . VAL A 1 247 ? 18.275 16.874 -16.794 1.00 79.75 247 VAL A C 1
ATOM 1928 O O . VAL A 1 247 ? 19.364 16.299 -16.791 1.00 79.75 247 VAL A O 1
ATOM 1931 N N . PRO A 1 248 ? 18.094 18.049 -17.425 1.00 73.88 248 PRO A N 1
ATOM 1932 C CA . PRO A 1 248 ? 19.200 18.722 -18.079 1.00 73.88 248 PRO A CA 1
ATOM 1933 C C . PRO A 1 248 ? 20.244 19.120 -17.037 1.00 73.88 248 PRO A C 1
ATOM 1935 O O . PRO A 1 248 ? 19.920 19.647 -15.968 1.00 73.88 248 PRO A O 1
ATOM 1938 N N . PHE A 1 249 ? 21.517 18.921 -17.364 1.00 73.94 249 PHE A N 1
ATOM 1939 C CA . PHE A 1 249 ? 22.602 19.437 -16.547 1.00 73.94 249 PHE A CA 1
ATOM 1940 C C . PHE A 1 249 ? 22.699 20.943 -16.781 1.00 73.94 249 PHE A C 1
ATOM 1942 O O . PHE A 1 249 ? 23.246 21.416 -17.781 1.00 73.94 249 PHE A O 1
ATOM 1949 N N . THR A 1 250 ? 22.145 21.715 -15.848 1.00 79.31 250 THR A N 1
ATOM 1950 C CA . THR A 1 250 ? 22.345 23.162 -15.802 1.00 79.31 250 THR A CA 1
ATOM 1951 C C . THR A 1 250 ? 23.721 23.436 -15.210 1.00 79.31 250 THR A C 1
ATOM 1953 O O . THR A 1 250 ? 23.947 23.209 -14.021 1.00 79.31 250 THR A O 1
ATOM 1956 N N . SER A 1 251 ? 24.650 23.921 -16.030 1.00 84.25 251 SER A N 1
ATOM 1957 C CA . SER A 1 251 ? 25.960 24.376 -15.559 1.00 84.25 251 SER A CA 1
ATOM 1958 C C . SER A 1 251 ? 26.084 25.879 -15.771 1.00 84.25 251 SER A C 1
ATOM 1960 O O . SER A 1 251 ? 25.843 26.383 -16.867 1.00 84.25 251 SER A O 1
ATOM 1962 N N . MET A 1 252 ? 26.454 26.607 -14.718 1.00 87.12 252 MET A N 1
ATOM 1963 C CA . MET A 1 252 ? 26.846 28.006 -14.844 1.00 87.12 252 MET A CA 1
ATOM 1964 C C . MET A 1 252 ? 28.320 28.040 -15.238 1.00 87.12 252 MET A C 1
ATOM 1966 O O . MET A 1 252 ? 29.171 27.535 -14.506 1.00 87.12 252 MET A O 1
ATOM 1970 N N . ARG A 1 253 ? 28.627 28.603 -16.405 1.00 89.50 253 ARG A N 1
ATOM 1971 C CA . ARG A 1 253 ? 30.000 28.776 -16.886 1.00 89.50 253 ARG A CA 1
ATOM 1972 C C . ARG A 1 253 ? 30.263 30.259 -17.102 1.00 89.50 253 ARG A C 1
ATOM 1974 O O . ARG A 1 253 ? 29.389 30.981 -17.568 1.00 89.50 253 ARG A O 1
ATOM 1981 N N . LEU A 1 254 ? 31.461 30.727 -16.767 1.00 92.44 254 LEU A N 1
ATOM 1982 C CA . LEU A 1 254 ? 31.880 32.078 -17.136 1.00 92.44 254 LEU A CA 1
ATOM 1983 C C . LEU A 1 254 ? 32.270 32.063 -18.615 1.00 92.44 254 LEU A C 1
ATOM 1985 O O . LEU A 1 254 ? 33.173 31.326 -19.007 1.00 92.44 254 LEU A O 1
ATOM 1989 N N . HIS A 1 255 ? 31.571 32.847 -19.431 1.00 93.50 255 HIS A N 1
ATOM 1990 C CA . HIS A 1 255 ? 31.897 33.021 -20.841 1.00 93.50 255 HIS A CA 1
ATOM 1991 C C . HIS A 1 255 ? 32.589 34.371 -21.032 1.00 93.50 255 HIS A C 1
ATOM 1993 O O . HIS A 1 255 ? 32.104 35.396 -20.547 1.00 93.50 255 HIS A O 1
ATOM 1999 N N . TYR A 1 256 ? 33.739 34.364 -21.704 1.00 94.06 256 TYR A N 1
ATOM 2000 C CA . TYR A 1 256 ? 34.458 35.579 -22.070 1.00 94.06 256 TYR A CA 1
ATOM 2001 C C . TYR A 1 256 ? 34.036 36.005 -23.474 1.00 94.06 256 TYR A C 1
ATOM 2003 O O . TYR A 1 256 ? 34.317 35.300 -24.442 1.00 94.06 256 TYR A O 1
ATOM 2011 N N . ASP A 1 257 ? 33.362 37.148 -23.579 1.00 93.38 257 ASP A N 1
ATOM 2012 C CA . ASP A 1 257 ? 32.984 37.718 -24.869 1.00 93.38 257 ASP A CA 1
ATOM 2013 C C . ASP A 1 257 ? 34.136 38.569 -25.420 1.00 93.38 257 ASP A C 1
ATOM 2015 O O . ASP A 1 257 ? 34.502 39.605 -24.856 1.00 93.38 257 ASP A O 1
ATOM 2019 N N . SER A 1 258 ? 34.704 38.137 -26.548 1.00 93.19 258 SER A N 1
ATOM 2020 C CA . SER A 1 258 ? 35.850 38.790 -27.185 1.00 93.19 258 SER A CA 1
ATOM 2021 C C . SER A 1 258 ? 35.535 40.188 -27.722 1.00 93.19 258 SER A C 1
ATOM 2023 O O . SER A 1 258 ? 36.459 40.970 -27.932 1.00 93.19 258 SER A O 1
ATOM 2025 N N . LYS A 1 259 ? 34.257 40.519 -27.962 1.00 94.06 259 LYS A N 1
ATOM 2026 C CA . LYS A 1 259 ? 33.849 41.836 -28.479 1.00 94.06 259 LYS A CA 1
ATOM 2027 C C . LYS A 1 259 ? 33.711 42.868 -27.370 1.00 94.06 259 LYS A C 1
ATOM 2029 O O . LYS A 1 259 ? 34.108 44.014 -27.549 1.00 94.06 259 LYS A O 1
ATOM 2034 N N . THR A 1 260 ? 33.139 42.472 -26.237 1.00 93.12 260 THR A N 1
ATOM 2035 C CA . THR A 1 260 ? 32.907 43.376 -25.102 1.00 93.12 260 THR A CA 1
ATOM 2036 C C . THR A 1 260 ? 34.022 43.333 -24.057 1.00 93.12 260 THR A C 1
ATOM 2038 O O . THR A 1 260 ? 34.032 44.180 -23.165 1.00 93.12 260 THR A O 1
ATOM 2041 N N . GLN A 1 261 ? 34.952 42.374 -24.163 1.00 94.81 261 GLN A N 1
ATOM 2042 C CA . GLN A 1 261 ? 36.013 42.088 -23.187 1.00 94.81 261 GLN A CA 1
ATOM 2043 C C . GLN A 1 261 ? 35.498 41.893 -21.752 1.00 94.81 261 GLN A C 1
ATOM 2045 O O . GLN A 1 261 ? 36.214 42.141 -20.781 1.00 94.81 261 GLN A O 1
ATOM 2050 N N . LYS A 1 262 ? 34.249 41.442 -21.599 1.00 95.38 262 LYS A N 1
ATOM 2051 C CA . LYS A 1 262 ? 33.619 41.203 -20.299 1.00 95.38 262 LYS A CA 1
ATOM 2052 C C . LYS A 1 262 ? 33.365 39.716 -20.101 1.00 95.38 262 LYS A C 1
ATOM 2054 O O . LYS A 1 262 ? 32.945 39.007 -21.014 1.00 95.38 262 LYS A O 1
ATOM 2059 N N . THR A 1 263 ? 33.603 39.252 -18.880 1.00 95.25 263 THR A N 1
ATOM 2060 C CA . THR A 1 263 ? 33.146 37.943 -18.424 1.00 95.25 263 THR A CA 1
ATOM 2061 C C . THR A 1 263 ? 31.685 38.056 -18.016 1.00 95.25 263 THR A C 1
ATOM 2063 O O . THR A 1 263 ? 31.319 38.889 -17.188 1.00 95.25 263 THR A O 1
ATOM 2066 N N . MET A 1 264 ? 30.833 37.227 -18.607 1.00 95.00 264 MET A N 1
ATOM 2067 C CA . MET A 1 264 ? 29.421 37.146 -18.245 1.00 95.00 264 MET A CA 1
ATOM 2068 C C . MET A 1 264 ? 29.084 35.729 -17.771 1.00 95.00 264 MET A C 1
ATOM 2070 O O . MET A 1 264 ? 29.608 34.756 -18.328 1.00 95.00 264 MET A O 1
ATOM 2074 N N . PRO A 1 265 ? 28.246 35.578 -16.730 1.00 93.81 265 PRO A N 1
ATOM 2075 C CA . PRO A 1 265 ? 27.746 34.269 -16.350 1.00 93.81 265 PRO A CA 1
ATOM 2076 C C . PRO A 1 265 ? 26.821 33.767 -17.458 1.00 93.81 265 PRO A C 1
ATOM 2078 O O . PRO A 1 265 ? 25.807 34.389 -17.770 1.00 93.81 265 PRO A O 1
ATOM 2081 N N . LEU A 1 266 ? 27.177 32.638 -18.059 1.00 91.50 266 LEU A N 1
ATOM 2082 C CA . LEU A 1 266 ? 26.364 31.956 -19.048 1.00 91.50 266 LEU A CA 1
ATOM 2083 C C . LEU A 1 266 ? 25.764 30.713 -18.398 1.00 91.50 266 LEU A C 1
ATOM 2085 O O . LEU A 1 266 ? 26.475 29.810 -17.945 1.00 91.50 266 LEU A O 1
ATOM 2089 N N . LEU A 1 267 ? 24.436 30.678 -18.340 1.00 90.56 267 LEU A N 1
ATOM 2090 C CA . LEU A 1 267 ? 23.709 29.478 -17.962 1.00 90.56 267 LEU A CA 1
ATOM 2091 C C . LEU A 1 267 ? 23.656 28.562 -19.188 1.00 90.56 267 LEU A C 1
ATOM 2093 O O . LEU A 1 267 ? 22.919 28.826 -20.134 1.00 90.56 267 LEU A O 1
ATOM 2097 N N . ALA A 1 268 ? 24.464 27.505 -19.186 1.00 84.19 268 ALA A N 1
ATOM 2098 C CA . ALA A 1 268 ? 24.414 26.478 -20.215 1.00 84.19 268 ALA A CA 1
ATOM 2099 C C . ALA A 1 268 ? 23.498 25.351 -19.735 1.00 84.19 268 ALA A C 1
ATOM 2101 O O . ALA A 1 268 ? 23.764 24.713 -18.711 1.00 84.19 268 ALA A O 1
ATOM 2102 N N . MET A 1 269 ? 22.425 25.108 -20.484 1.00 80.75 269 MET A N 1
ATOM 2103 C CA . MET A 1 269 ? 21.571 23.943 -20.303 1.00 80.75 269 MET A CA 1
ATOM 2104 C C . MET A 1 269 ? 22.011 22.881 -21.305 1.00 80.75 269 MET A C 1
ATOM 2106 O O . MET A 1 269 ? 21.760 23.018 -22.500 1.00 80.75 269 MET A O 1
ATOM 2110 N N . ASN A 1 270 ? 22.700 21.850 -20.819 1.00 77.00 270 ASN A N 1
ATOM 2111 C CA . ASN A 1 270 ? 23.131 20.735 -21.650 1.00 77.00 270 ASN A CA 1
ATOM 2112 C C . ASN A 1 270 ? 22.230 19.537 -21.379 1.00 77.00 270 ASN A C 1
ATOM 2114 O O . ASN A 1 270 ? 22.069 19.109 -20.234 1.00 77.00 270 ASN A O 1
ATOM 2118 N N . TRP A 1 271 ? 21.665 18.991 -22.446 1.00 70.44 271 TRP A N 1
ATOM 2119 C CA . TRP A 1 271 ? 20.972 17.719 -22.396 1.00 70.44 271 TRP A CA 1
ATOM 2120 C C . TRP A 1 271 ? 21.989 16.609 -22.646 1.00 70.44 271 TRP A C 1
ATOM 2122 O O . TRP A 1 271 ? 22.688 16.623 -23.658 1.00 70.44 271 TRP A O 1
ATOM 2132 N N . THR A 1 272 ? 22.106 15.679 -21.706 1.00 61.50 272 THR A N 1
ATOM 2133 C CA . THR A 1 272 ? 22.822 14.422 -21.920 1.00 61.50 272 THR A CA 1
ATOM 2134 C C . THR A 1 272 ? 21.809 13.429 -22.461 1.00 61.50 272 THR A C 1
ATOM 2136 O O . THR A 1 272 ? 20.998 12.910 -21.697 1.00 61.50 272 THR A O 1
ATOM 2139 N N . PHE A 1 273 ? 21.810 13.248 -23.774 1.00 60.72 273 PHE A N 1
ATOM 2140 C CA . PHE A 1 273 ? 21.125 12.138 -24.422 1.00 60.72 273 PHE A CA 1
ATOM 2141 C C . PHE A 1 273 ? 22.153 11.037 -24.676 1.00 60.72 273 PHE A C 1
ATOM 2143 O O . PHE A 1 273 ? 23.310 11.403 -25.002 1.00 60.72 273 PHE A O 1
#

pLDDT: mean 85.65, std 18.53, range [41.06, 98.5]

Sequence (273 aa):
MFQHLRILFTVFALSTILIQPAFSKENSEKPNSTNEESSSDSSDEPSIDKSLDLLKALDYPELQVVPRASQRLKVEAARETSGWYTDYWAFQVSGLATAYVGSMGSSMFRASLTADQQTDADAAVLGAQVTGAGWILGTVLLGLGKPYETGYREVRAVKGKDKRAQLLRERMAEETLESSSKLMTKLTYGALITNAMASIYLATFMNREGTIYAAASAMFSFLPMIFPHQHIVSWGKHQEYKRKIYVPFTSMRLHYDSKTQKTMPLLAMNWTF